Protein AF-A0A7C0XBV9-F1 (afdb_monomer)

Foldseek 3Di:
DDDDPPDPDDDAAAEQAEDDPDEAEQEEAAPEEQEQHAAEPAEGAHYENYEAELYEFEHHQAEDYEYDHHPPQGDANYEAELYEFEHHQQHHPNDGNPPRPHQAYESAAYDEGADDYEHYNYEFEHTQHESHAHAYALDEYALYEQELHLAERYEYQHFNYEYALYEFAQHNLPDQPAYQHAPYEYEPHPAAAGEYEYAQAEYEEAHPDYANEYAYPPDPHAYEYEYFLYEYHYAEHAHEAELSYPYQYELYEQEHPNYQFHYDHNNDTDGQVCQVVQVRHPNYGHDDQQFPADDHSDPPGGRDGDPPGPQAQRTDPVVHDQAASVRHGPAPPNHAGRHRHHD

Structure (mmCIF, N/CA/C/O backbone):
data_AF-A0A7C0XBV9-F1
#
_entry.id   AF-A0A7C0XBV9-F1
#
loop_
_atom_site.group_PDB
_atom_site.id
_atom_site.type_symbol
_atom_site.label_atom_id
_atom_site.label_alt_id
_atom_site.label_comp_id
_atom_site.label_asym_id
_atom_site.label_entity_id
_atom_site.label_seq_id
_atom_site.pdbx_PDB_ins_code
_atom_site.Cartn_x
_atom_site.Cartn_y
_atom_site.Cartn_z
_atom_site.occupancy
_atom_site.B_iso_or_equiv
_atom_site.auth_seq_id
_atom_site.auth_comp_id
_atom_site.auth_asym_id
_atom_site.auth_atom_id
_atom_site.pdbx_PDB_model_num
ATOM 1 N N . THR A 1 1 ? 20.301 -2.049 -27.461 1.00 46.44 1 THR A N 1
ATOM 2 C CA . THR A 1 1 ? 21.622 -1.848 -28.106 1.00 46.44 1 THR A CA 1
ATOM 3 C C . THR A 1 1 ? 22.412 -3.150 -28.029 1.00 46.44 1 THR A C 1
ATOM 5 O O . THR A 1 1 ? 22.424 -3.773 -26.979 1.00 46.44 1 THR A O 1
ATOM 8 N N . HIS A 1 2 ? 22.978 -3.651 -29.133 1.00 37.94 2 HIS A N 1
ATOM 9 C CA . HIS A 1 2 ? 23.781 -4.887 -29.121 1.00 37.94 2 HIS A CA 1
ATOM 10 C C . HIS A 1 2 ? 25.250 -4.578 -28.824 1.00 37.94 2 HIS A C 1
ATOM 12 O O . HIS A 1 2 ? 25.780 -3.579 -29.312 1.00 37.94 2 HIS A O 1
ATOM 18 N N . ALA A 1 3 ? 25.899 -5.442 -28.039 1.00 45.22 3 ALA A N 1
ATOM 19 C CA . ALA A 1 3 ? 27.351 -5.441 -27.908 1.00 45.22 3 ALA A CA 1
ATOM 20 C C . ALA A 1 3 ? 27.983 -5.606 -29.304 1.00 45.22 3 ALA A C 1
ATOM 22 O O . ALA A 1 3 ? 27.465 -6.393 -30.103 1.00 45.22 3 ALA A O 1
ATOM 23 N N . PRO A 1 4 ? 29.083 -4.904 -29.624 1.00 47.47 4 PRO A N 1
ATOM 24 C CA . PRO A 1 4 ? 29.851 -5.208 -30.824 1.00 47.47 4 PRO A CA 1
ATOM 25 C C . PRO A 1 4 ? 30.257 -6.688 -30.810 1.00 47.47 4 PRO A C 1
ATOM 27 O O . PRO A 1 4 ? 30.700 -7.194 -29.776 1.00 47.47 4 PRO A O 1
ATOM 30 N N . GLU A 1 5 ? 30.108 -7.385 -31.940 1.00 45.91 5 GLU A N 1
ATOM 31 C CA . GLU A 1 5 ? 30.517 -8.788 -32.056 1.00 45.91 5 GLU A CA 1
ATOM 32 C C . GLU A 1 5 ? 31.970 -8.963 -31.579 1.00 45.91 5 GLU A C 1
ATOM 34 O O . GLU A 1 5 ? 32.898 -8.356 -32.115 1.00 45.91 5 GLU A O 1
ATOM 39 N N . GLY A 1 6 ? 32.163 -9.796 -30.551 1.00 52.66 6 GLY A N 1
ATOM 40 C CA . GLY A 1 6 ? 33.483 -10.167 -30.041 1.00 52.66 6 GLY A CA 1
ATOM 41 C C . GLY A 1 6 ? 34.019 -9.370 -28.846 1.00 52.66 6 GLY A C 1
ATOM 42 O O . GLY A 1 6 ? 35.158 -9.625 -28.454 1.00 52.66 6 GLY A O 1
ATOM 43 N N . SER A 1 7 ? 33.256 -8.459 -28.223 1.00 48.22 7 SER A N 1
ATOM 44 C CA . SER A 1 7 ? 33.673 -7.867 -26.941 1.00 48.22 7 SER A CA 1
ATOM 45 C C . SER A 1 7 ? 33.114 -8.650 -25.739 1.00 48.22 7 SER A C 1
ATOM 47 O O . SER A 1 7 ? 31.912 -8.726 -25.517 1.00 48.22 7 SER A O 1
ATOM 49 N N . CYS A 1 8 ? 34.003 -9.212 -24.911 1.00 50.53 8 CYS A N 1
ATOM 50 C CA . CYS A 1 8 ? 33.675 -9.702 -23.560 1.00 50.53 8 CYS A CA 1
ATOM 51 C C . CYS A 1 8 ? 33.659 -8.559 -22.524 1.00 50.53 8 CYS A C 1
ATOM 53 O O . CYS A 1 8 ? 33.953 -8.774 -21.350 1.00 50.53 8 CYS A O 1
ATOM 55 N N . SER A 1 9 ? 33.399 -7.322 -22.952 1.00 53.50 9 SER A N 1
ATOM 56 C CA . SER A 1 9 ? 33.224 -6.188 -22.045 1.00 53.50 9 SER A CA 1
ATOM 57 C C . SER A 1 9 ? 31.790 -6.196 -21.527 1.00 53.50 9 SER A C 1
ATOM 59 O O . SER A 1 9 ? 30.868 -6.276 -22.338 1.00 53.50 9 SER A O 1
ATOM 61 N N . SER A 1 10 ? 31.599 -6.077 -20.214 1.00 58.78 10 SER A N 1
ATOM 62 C CA . SER A 1 10 ? 30.283 -5.860 -19.607 1.00 58.78 10 SER A CA 1
ATOM 63 C C . SER A 1 10 ? 29.588 -4.681 -20.296 1.00 58.78 10 SER A C 1
ATOM 65 O O . SER A 1 10 ? 30.029 -3.538 -20.168 1.00 58.78 10 SER A O 1
ATOM 67 N N . VAL A 1 11 ? 28.539 -4.953 -21.071 1.00 58.12 11 VAL A N 1
ATOM 68 C CA . VAL A 1 11 ? 27.635 -3.901 -21.540 1.00 58.12 11 VAL A CA 1
ATOM 69 C C . VAL A 1 11 ? 26.711 -3.594 -20.374 1.00 58.12 11 VAL A C 1
ATOM 71 O O . VAL A 1 11 ? 25.970 -4.467 -19.933 1.00 58.12 11 VAL A O 1
ATOM 74 N N . PHE A 1 12 ? 26.805 -2.376 -19.851 1.00 68.12 12 PHE A N 1
ATOM 75 C CA . PHE A 1 12 ? 25.897 -1.890 -18.821 1.00 68.12 12 PHE A CA 1
ATOM 76 C C . PHE A 1 12 ? 24.552 -1.597 -19.483 1.00 68.12 12 PHE A C 1
ATOM 78 O O . PHE A 1 12 ? 24.445 -0.694 -20.317 1.00 68.12 12 PHE A O 1
ATOM 85 N N . PHE A 1 13 ? 23.548 -2.410 -19.169 1.00 73.50 13 PHE A N 1
ATOM 86 C CA . PHE A 1 13 ? 22.169 -2.088 -19.497 1.00 73.50 13 PHE A CA 1
ATOM 87 C C . PHE A 1 13 ? 21.674 -1.101 -18.448 1.00 73.50 13 PHE A C 1
ATOM 89 O O . PHE A 1 13 ? 21.754 -1.371 -17.249 1.00 73.50 13 PHE A O 1
ATOM 96 N N . ARG A 1 14 ? 21.219 0.057 -18.923 1.00 88.19 14 ARG A N 1
ATOM 97 C CA . ARG A 1 14 ? 20.626 1.077 -18.066 1.00 88.19 14 ARG A CA 1
ATOM 98 C C . ARG A 1 14 ? 19.211 0.651 -17.706 1.00 88.19 14 ARG A C 1
ATOM 100 O O . ARG A 1 14 ? 19.000 0.159 -16.607 1.00 88.19 14 ARG A O 1
ATOM 107 N N . ASP A 1 15 ? 18.315 0.696 -18.685 1.00 94.12 15 ASP A N 1
ATOM 108 C CA . ASP A 1 15 ? 16.961 0.163 -18.577 1.00 94.12 15 ASP A CA 1
ATOM 109 C C . ASP A 1 15 ? 16.840 -1.247 -19.172 1.00 94.12 15 ASP A C 1
ATOM 111 O O . ASP A 1 15 ? 17.603 -1.644 -20.064 1.00 94.12 15 ASP A O 1
ATOM 115 N N . GLY A 1 16 ? 15.855 -2.007 -18.689 1.00 94.62 16 GLY A N 1
ATOM 116 C CA . GLY A 1 16 ? 15.514 -3.330 -19.213 1.00 94.62 16 GLY A CA 1
ATOM 117 C C . GLY A 1 16 ? 14.657 -3.231 -20.470 1.00 94.62 16 GLY A C 1
ATOM 118 O O . GLY A 1 16 ? 15.047 -3.696 -21.543 1.00 94.62 16 GLY A O 1
ATOM 119 N N . ILE A 1 17 ? 13.491 -2.601 -20.330 1.00 95.44 17 ILE A N 1
ATOM 120 C CA . ILE A 1 17 ? 12.589 -2.236 -21.426 1.00 95.44 17 ILE A CA 1
ATOM 121 C C . ILE A 1 17 ? 12.327 -0.733 -21.323 1.00 95.44 17 ILE A C 1
ATOM 123 O O . ILE A 1 17 ? 11.886 -0.265 -20.279 1.00 95.44 17 ILE A O 1
ATOM 127 N N . GLU A 1 18 ? 12.579 0.009 -22.400 1.00 95.31 18 GLU A N 1
ATOM 128 C CA . GLU A 1 18 ? 12.440 1.469 -22.439 1.00 95.31 18 GLU A CA 1
ATOM 129 C C . GLU A 1 18 ? 11.506 1.898 -23.579 1.00 95.31 18 GLU A C 1
ATOM 131 O O . GLU A 1 18 ? 11.661 1.453 -24.722 1.00 95.31 18 GLU A O 1
ATOM 136 N N . ALA A 1 19 ? 10.572 2.799 -23.273 1.00 94.94 19 ALA A N 1
ATOM 137 C CA . ALA A 1 19 ? 9.770 3.541 -24.237 1.00 94.94 19 ALA A CA 1
ATOM 138 C C . ALA A 1 19 ? 9.477 4.962 -23.721 1.00 94.94 19 ALA A C 1
ATOM 140 O O . ALA A 1 19 ? 8.409 5.261 -23.189 1.00 94.94 19 ALA A O 1
ATOM 141 N N . LEU A 1 20 ? 10.464 5.847 -23.879 1.00 94.56 20 LEU A N 1
ATOM 142 C CA . LEU A 1 20 ? 10.387 7.246 -23.436 1.00 94.56 20 LEU A CA 1
ATOM 143 C C . LEU A 1 20 ? 10.028 8.234 -24.551 1.00 94.56 20 LEU A C 1
ATOM 145 O O . LEU A 1 20 ? 9.547 9.330 -24.285 1.00 94.56 20 LEU A O 1
ATOM 149 N N . GLY A 1 21 ? 10.330 7.882 -25.803 1.00 89.69 21 GLY A N 1
ATOM 150 C CA . GLY A 1 21 ? 10.222 8.809 -26.932 1.00 89.69 21 GLY A CA 1
ATOM 151 C C . GLY A 1 21 ? 8.880 8.789 -27.662 1.00 89.69 21 GLY A C 1
ATOM 152 O O . GLY A 1 21 ? 8.589 9.735 -28.385 1.00 89.69 21 GLY A O 1
ATOM 153 N N . ASN A 1 22 ? 8.108 7.708 -27.533 1.00 91.38 22 ASN A N 1
ATOM 154 C CA . ASN A 1 22 ? 6.788 7.540 -28.143 1.00 91.38 22 ASN A CA 1
ATOM 155 C C . ASN A 1 22 ? 5.936 6.617 -27.254 1.00 91.38 22 ASN A C 1
ATOM 157 O O . ASN A 1 22 ? 6.523 5.766 -26.575 1.00 91.38 22 ASN A O 1
ATOM 161 N N . PRO A 1 23 ? 4.596 6.723 -27.306 1.00 93.31 23 PRO A N 1
ATOM 162 C CA . PRO A 1 23 ? 3.705 5.831 -26.575 1.00 93.31 23 PRO A CA 1
ATOM 163 C C . PRO A 1 23 ? 3.897 4.360 -26.935 1.00 93.31 23 PRO A C 1
ATOM 165 O O . PRO A 1 23 ? 4.187 4.013 -28.086 1.00 93.31 23 PRO A O 1
ATOM 168 N N . VAL A 1 24 ? 3.663 3.488 -25.956 1.00 94.62 24 VAL A N 1
ATOM 169 C CA . VAL A 1 24 ? 3.429 2.060 -26.199 1.00 94.62 24 VAL A CA 1
ATOM 170 C C . VAL A 1 24 ? 1.934 1.791 -26.265 1.00 94.62 24 VAL A C 1
ATOM 172 O O . VAL A 1 24 ? 1.184 2.228 -25.396 1.00 94.62 24 VAL A O 1
ATOM 175 N N . GLU A 1 25 ? 1.502 1.058 -27.289 1.00 96.62 25 GLU A N 1
ATOM 176 C CA . GLU A 1 25 ? 0.096 0.704 -27.485 1.00 96.62 25 GLU A CA 1
ATOM 177 C C . GLU A 1 25 ? -0.060 -0.800 -27.718 1.00 96.62 25 GLU A C 1
ATOM 179 O O . GLU A 1 25 ? 0.660 -1.368 -28.546 1.00 96.62 25 GLU A O 1
ATOM 184 N N . HIS A 1 26 ? -1.015 -1.435 -27.030 1.00 97.94 26 HIS A N 1
ATOM 185 C CA . HIS A 1 26 ? -1.383 -2.847 -27.224 1.00 97.94 26 HIS A CA 1
ATOM 186 C C . HIS A 1 26 ? -0.216 -3.821 -26.988 1.00 97.94 26 HIS A C 1
ATOM 188 O O . HIS A 1 26 ? 0.095 -4.681 -27.823 1.00 97.94 26 HIS A O 1
ATOM 194 N N . VAL A 1 27 ? 0.464 -3.667 -25.851 1.00 98.25 27 VAL A N 1
ATOM 195 C CA . VAL A 1 27 ? 1.666 -4.435 -25.504 1.00 98.25 27 VAL A CA 1
ATOM 196 C C . VAL A 1 27 ? 1.380 -5.381 -24.347 1.00 98.25 27 VAL A C 1
ATOM 198 O O . VAL A 1 27 ? 0.826 -4.990 -23.329 1.00 98.25 27 VAL A O 1
ATOM 201 N N . VAL A 1 28 ? 1.843 -6.626 -24.476 1.00 98.62 28 VAL A N 1
ATOM 202 C CA . VAL A 1 28 ? 1.814 -7.618 -23.396 1.00 98.62 28 VAL A CA 1
ATOM 203 C C . VAL A 1 28 ? 3.240 -8.046 -23.066 1.00 98.62 28 VAL A C 1
ATOM 205 O O . VAL A 1 28 ? 3.943 -8.619 -23.902 1.00 98.62 28 VAL A O 1
ATOM 208 N N . ILE A 1 29 ? 3.652 -7.805 -21.826 1.00 98.44 29 ILE A N 1
ATOM 209 C CA . ILE A 1 29 ? 4.893 -8.286 -21.226 1.00 98.44 29 ILE A CA 1
ATOM 210 C C . ILE A 1 29 ? 4.519 -9.411 -20.268 1.00 98.44 29 ILE A C 1
ATOM 212 O O . ILE A 1 29 ? 3.824 -9.200 -19.278 1.00 98.44 29 ILE A O 1
ATOM 216 N N . ARG A 1 30 ? 4.965 -10.636 -20.557 1.00 98.62 30 ARG A N 1
ATOM 217 C CA . ARG A 1 30 ? 4.567 -11.801 -19.768 1.00 98.62 30 ARG A CA 1
ATOM 218 C C . ARG A 1 30 ? 5.706 -12.770 -19.521 1.00 98.62 30 ARG A C 1
ATOM 220 O O . ARG A 1 30 ? 6.429 -13.111 -20.456 1.00 98.62 30 ARG A O 1
ATOM 227 N N . LYS A 1 31 ? 5.800 -13.286 -18.290 1.00 98.44 31 LYS A N 1
ATOM 228 C CA . LYS A 1 31 ? 6.792 -14.301 -17.885 1.00 98.44 31 LYS A CA 1
ATOM 229 C C . LYS A 1 31 ? 8.232 -13.863 -18.143 1.00 98.44 31 LYS A C 1
ATOM 231 O O . LYS A 1 31 ? 9.068 -14.668 -18.557 1.00 98.44 31 LYS A O 1
ATOM 236 N N . VAL A 1 32 ? 8.518 -12.585 -17.900 1.00 98.31 32 VAL A N 1
ATOM 237 C CA . VAL A 1 32 ? 9.879 -12.048 -17.983 1.00 98.31 32 VAL A CA 1
ATOM 238 C C . VAL A 1 32 ? 10.486 -11.917 -16.594 1.00 98.31 32 VAL A C 1
ATOM 240 O O . VAL A 1 32 ? 9.788 -11.659 -15.616 1.00 98.31 32 VAL A O 1
ATOM 243 N N . LYS A 1 33 ? 11.808 -12.072 -16.517 1.00 98.31 33 LYS A N 1
ATOM 244 C CA . LYS A 1 33 ? 12.594 -11.713 -15.339 1.00 98.31 33 LYS A CA 1
ATOM 245 C C . LYS A 1 33 ? 13.640 -10.692 -15.750 1.00 98.31 33 LYS A C 1
ATOM 247 O O . LYS A 1 33 ? 14.574 -11.028 -16.475 1.00 98.31 33 LYS A O 1
ATOM 252 N N . ILE A 1 34 ? 13.475 -9.467 -15.277 1.00 96.94 34 ILE A N 1
ATOM 253 C CA . ILE A 1 34 ? 14.382 -8.351 -15.509 1.00 96.94 34 ILE A CA 1
ATOM 254 C C . ILE A 1 34 ? 15.056 -8.030 -14.182 1.00 96.94 34 ILE A C 1
ATOM 256 O O . ILE A 1 34 ? 14.389 -7.837 -13.165 1.00 96.94 34 ILE A O 1
ATOM 260 N N . HIS A 1 35 ? 16.387 -8.069 -14.162 1.00 95.19 35 HIS A N 1
ATOM 261 C CA . HIS A 1 35 ? 17.122 -7.898 -12.921 1.00 95.19 35 HIS A CA 1
ATOM 262 C C . HIS A 1 35 ? 18.539 -7.383 -13.118 1.00 95.19 35 HIS A C 1
ATOM 264 O O . HIS A 1 35 ? 19.136 -7.644 -14.159 1.00 95.19 35 HIS A O 1
ATOM 270 N N . HIS A 1 36 ? 19.088 -6.759 -12.069 1.00 92.69 36 HIS A N 1
ATOM 271 C CA . HIS A 1 36 ? 20.482 -6.300 -12.014 1.00 92.69 36 HIS A CA 1
ATOM 272 C C . HIS A 1 36 ? 20.797 -5.340 -13.167 1.00 92.69 36 HIS A C 1
ATOM 274 O O . HIS A 1 36 ? 21.598 -5.635 -14.055 1.00 92.69 36 HIS A O 1
ATOM 280 N N . LEU A 1 37 ? 20.107 -4.200 -13.143 1.00 91.12 37 LEU A N 1
ATOM 281 C CA . LEU A 1 37 ? 20.199 -3.114 -14.118 1.00 91.12 37 LEU A CA 1
ATOM 282 C C . LEU A 1 37 ? 20.488 -1.797 -13.411 1.00 91.12 37 LEU A C 1
ATOM 284 O O . LEU A 1 37 ? 20.084 -1.631 -12.262 1.00 91.12 37 LEU A O 1
ATOM 288 N N . ASP A 1 38 ? 21.142 -0.860 -14.091 1.00 91.94 38 ASP A N 1
ATOM 289 C CA . ASP A 1 38 ? 21.530 0.406 -13.461 1.00 91.94 38 ASP A CA 1
ATOM 290 C C . ASP A 1 38 ? 20.338 1.357 -13.243 1.00 91.94 38 ASP A C 1
ATOM 292 O O . ASP A 1 38 ? 20.397 2.170 -12.331 1.00 91.94 38 ASP A O 1
ATOM 296 N N . GLU A 1 39 ? 19.260 1.258 -14.029 1.00 93.69 39 GLU A N 1
ATOM 297 C CA . GLU A 1 39 ? 18.088 2.149 -13.971 1.00 93.69 39 GLU A CA 1
ATOM 298 C C . GLU A 1 39 ? 16.789 1.365 -13.732 1.00 93.69 39 GLU A C 1
ATOM 300 O O . GLU A 1 39 ? 16.684 0.678 -12.711 1.00 93.69 39 GLU A O 1
ATOM 305 N N . PHE A 1 40 ? 15.785 1.481 -14.603 1.00 96.75 40 PHE A N 1
ATOM 306 C CA . PHE A 1 40 ? 14.500 0.813 -14.441 1.00 96.75 40 PHE A CA 1
ATOM 307 C C . PHE A 1 40 ? 14.496 -0.594 -15.031 1.00 96.75 40 PHE A C 1
ATOM 309 O O . PHE A 1 40 ? 15.116 -0.900 -16.054 1.00 96.75 40 PHE A O 1
ATOM 316 N N . GLY A 1 41 ? 13.688 -1.465 -14.435 1.00 97.62 41 GLY A N 1
ATOM 317 C CA . GLY A 1 41 ? 13.292 -2.701 -15.095 1.00 97.62 41 GLY A CA 1
ATOM 318 C C . GLY A 1 41 ? 12.390 -2.443 -16.312 1.00 97.62 41 GLY A C 1
ATOM 319 O O . GLY A 1 41 ? 12.641 -2.982 -17.394 1.00 97.62 41 GLY A O 1
ATOM 320 N N . LEU A 1 42 ? 11.389 -1.574 -16.152 1.00 98.06 42 LEU A N 1
ATOM 321 C CA . LEU A 1 42 ? 10.538 -1.042 -17.221 1.00 98.06 42 LEU A CA 1
ATOM 322 C C . LEU A 1 42 ? 10.423 0.482 -17.088 1.00 98.06 42 LEU A C 1
ATOM 324 O O . LEU A 1 42 ? 9.965 0.955 -16.051 1.00 98.06 42 LEU A O 1
ATOM 328 N N . ASN A 1 43 ? 10.798 1.213 -18.139 1.00 97.56 43 ASN A N 1
ATOM 329 C CA . ASN A 1 43 ? 10.801 2.675 -18.200 1.00 97.56 43 ASN A CA 1
ATOM 330 C C . ASN A 1 43 ? 9.895 3.177 -19.333 1.00 97.56 43 ASN A C 1
ATOM 332 O O . ASN A 1 43 ? 10.288 3.168 -20.502 1.00 97.56 43 ASN A O 1
ATOM 336 N N . VAL A 1 44 ? 8.663 3.570 -19.020 1.00 97.75 44 VAL A N 1
ATOM 337 C CA . VAL A 1 44 ? 7.635 3.933 -20.003 1.00 97.75 44 VAL A CA 1
ATOM 338 C C . VAL A 1 44 ? 6.923 5.205 -19.568 1.00 97.75 44 VAL A C 1
ATOM 340 O O . VAL A 1 44 ? 6.336 5.246 -18.491 1.00 97.75 44 VAL A O 1
ATOM 343 N N . ALA A 1 45 ? 6.938 6.229 -20.422 1.00 97.56 45 ALA A N 1
ATOM 344 C CA . ALA A 1 45 ? 6.267 7.500 -20.136 1.00 97.56 45 ALA A CA 1
ATOM 345 C C . ALA A 1 45 ? 4.762 7.445 -20.459 1.00 97.56 45 ALA A C 1
ATOM 347 O O . ALA A 1 45 ? 3.914 7.756 -19.626 1.00 97.56 45 ALA A O 1
ATOM 348 N N . ASP A 1 46 ? 4.427 6.993 -21.669 1.00 98.25 46 ASP A N 1
ATOM 349 C CA . ASP A 1 46 ? 3.057 6.907 -22.174 1.00 98.25 46 ASP A CA 1
ATOM 350 C C . ASP A 1 46 ? 2.730 5.464 -22.558 1.00 98.25 46 ASP A C 1
ATOM 352 O O . ASP A 1 46 ? 3.428 4.851 -23.369 1.00 98.25 46 ASP A O 1
ATOM 356 N N . ALA A 1 47 ? 1.655 4.926 -21.983 1.00 98.12 47 ALA A N 1
ATOM 357 C CA . ALA A 1 47 ? 1.198 3.566 -22.231 1.00 98.12 47 ALA A CA 1
ATOM 358 C C . ALA A 1 47 ? -0.317 3.542 -22.403 1.00 98.12 47 ALA A C 1
ATOM 360 O O . ALA A 1 47 ? -1.052 4.040 -21.552 1.00 98.12 47 ALA A O 1
ATOM 361 N N . PHE A 1 48 ? -0.791 2.913 -23.471 1.00 98.38 48 PHE A N 1
ATOM 362 C CA . PHE A 1 48 ? -2.201 2.621 -23.670 1.00 98.38 48 PHE A CA 1
ATOM 363 C C . PHE A 1 48 ? -2.389 1.128 -23.931 1.00 98.38 48 PHE A C 1
ATOM 365 O O . PHE A 1 48 ? -1.816 0.599 -24.877 1.00 98.38 48 PHE A O 1
ATOM 372 N N . ASP A 1 49 ? -3.205 0.446 -23.127 1.00 98.44 49 ASP A N 1
ATOM 373 C CA . ASP A 1 49 ? -3.410 -1.005 -23.270 1.00 98.44 49 ASP A CA 1
ATOM 374 C C . ASP A 1 49 ? -2.094 -1.793 -23.102 1.00 98.44 49 ASP A C 1
ATOM 376 O O . ASP A 1 49 ? -1.594 -2.442 -24.026 1.00 98.44 49 ASP A O 1
ATOM 380 N N . LEU A 1 50 ? -1.494 -1.659 -21.914 1.00 98.69 50 LEU A N 1
ATOM 381 C CA . LEU A 1 50 ? -0.272 -2.358 -21.510 1.00 98.69 50 LEU A CA 1
ATOM 382 C C . LEU A 1 50 ? -0.602 -3.399 -20.438 1.00 98.69 50 LEU A C 1
ATOM 384 O O . LEU A 1 50 ? -1.124 -3.063 -19.380 1.00 98.69 50 LEU A O 1
ATOM 388 N N . GLU A 1 51 ? -0.230 -4.651 -20.677 1.00 98.81 51 GLU A N 1
ATOM 389 C CA . GLU A 1 51 ? -0.331 -5.725 -19.690 1.00 98.81 51 GLU A CA 1
ATOM 390 C C . GLU A 1 51 ? 1.062 -6.196 -19.265 1.00 98.81 51 GLU A C 1
ATOM 392 O O . GLU A 1 51 ? 1.909 -6.515 -20.102 1.00 98.81 51 GLU A O 1
ATOM 397 N N . ILE A 1 52 ? 1.292 -6.293 -17.959 1.00 98.81 52 ILE A N 1
ATOM 398 C CA . ILE A 1 52 ? 2.506 -6.828 -17.343 1.00 98.81 52 ILE A CA 1
ATOM 399 C C . ILE A 1 52 ? 2.071 -7.956 -16.413 1.00 98.81 52 ILE A C 1
ATOM 401 O O . ILE A 1 52 ? 1.485 -7.707 -15.365 1.00 98.81 52 ILE A O 1
ATOM 405 N N . VAL A 1 53 ? 2.306 -9.205 -16.816 1.00 98.88 53 VAL A N 1
ATOM 406 C CA . VAL A 1 53 ? 1.700 -10.373 -16.155 1.00 98.88 53 VAL A CA 1
ATOM 407 C C . VAL A 1 53 ? 2.740 -11.444 -15.840 1.00 98.88 53 VAL A C 1
ATOM 409 O O . VAL A 1 53 ? 3.635 -11.707 -16.649 1.00 98.88 53 VAL A O 1
ATOM 412 N N . ASP A 1 54 ? 2.622 -12.119 -14.696 1.00 98.88 54 ASP A N 1
ATOM 413 C CA . ASP A 1 54 ? 3.477 -13.255 -14.308 1.00 98.88 54 ASP A CA 1
ATOM 414 C C . ASP A 1 54 ? 4.988 -12.921 -14.358 1.00 98.88 54 ASP A C 1
ATOM 416 O O . ASP A 1 54 ? 5.788 -13.738 -14.827 1.00 98.88 54 ASP A O 1
ATOM 420 N N . SER A 1 55 ? 5.391 -11.697 -14.003 1.00 98.88 55 SER A N 1
ATOM 421 C CA . SER A 1 55 ? 6.741 -11.179 -14.288 1.00 98.88 55 SER A CA 1
ATOM 422 C C . SER A 1 55 ? 7.495 -10.718 -13.040 1.00 98.88 55 SER A C 1
ATOM 424 O O . SER A 1 55 ? 6.928 -10.489 -11.979 1.00 98.88 55 SER A O 1
ATOM 426 N N . THR A 1 56 ? 8.817 -10.620 -13.148 1.00 98.88 56 THR A N 1
ATOM 427 C CA . THR A 1 56 ? 9.722 -10.284 -12.041 1.00 98.88 56 THR A CA 1
ATOM 428 C C . THR A 1 56 ? 10.616 -9.120 -12.444 1.00 98.88 56 THR A C 1
ATOM 430 O O . THR A 1 56 ? 11.351 -9.227 -13.426 1.00 98.88 56 THR A O 1
ATOM 433 N N . PHE A 1 57 ? 10.617 -8.058 -11.643 1.00 98.56 57 PHE A N 1
ATOM 434 C CA . PHE A 1 57 ? 11.498 -6.899 -11.769 1.00 98.56 57 PHE A CA 1
ATOM 435 C C . PHE A 1 57 ? 12.243 -6.727 -10.448 1.00 98.56 57 PHE A C 1
ATOM 437 O O . PHE A 1 57 ? 11.620 -6.533 -9.407 1.00 98.56 57 PHE A O 1
ATOM 444 N N . THR A 1 58 ? 13.567 -6.896 -10.437 1.00 97.69 58 THR A N 1
ATOM 445 C CA . THR A 1 58 ? 14.288 -6.907 -9.158 1.00 97.69 58 THR A CA 1
ATOM 446 C C . THR A 1 58 ? 15.738 -6.481 -9.228 1.00 97.69 58 THR A C 1
ATOM 448 O O . THR A 1 58 ? 16.425 -6.789 -10.195 1.00 97.69 58 THR A O 1
ATOM 451 N N . HIS A 1 59 ? 16.250 -5.857 -8.165 1.00 95.12 59 HIS A N 1
ATOM 452 C CA . HIS A 1 59 ? 17.628 -5.356 -8.138 1.00 95.12 59 HIS A CA 1
ATOM 453 C C . HIS A 1 59 ? 17.881 -4.399 -9.318 1.00 95.12 59 HIS A C 1
ATOM 455 O O . HIS A 1 59 ? 18.849 -4.544 -10.062 1.00 95.12 59 HIS A O 1
ATOM 461 N N . CYS A 1 60 ? 16.950 -3.477 -9.545 1.00 95.00 60 CYS A N 1
ATOM 462 C CA . CYS A 1 60 ? 17.073 -2.397 -10.520 1.00 95.00 60 CYS A CA 1
ATOM 463 C C . CYS A 1 60 ? 17.538 -1.138 -9.784 1.00 95.00 60 CYS A C 1
ATOM 465 O O . CYS A 1 60 ? 17.078 -0.881 -8.673 1.00 95.00 60 CYS A O 1
ATOM 467 N N . GLY A 1 61 ? 18.475 -0.382 -10.346 1.00 94.62 61 GLY A N 1
ATOM 468 C CA . GLY A 1 61 ? 19.104 0.733 -9.644 1.00 94.62 61 GLY A CA 1
ATOM 469 C C . GLY A 1 61 ? 18.162 1.905 -9.384 1.00 94.62 61 GLY A C 1
ATOM 470 O O . GLY A 1 61 ? 18.226 2.466 -8.292 1.00 94.62 61 GLY A O 1
ATOM 471 N N . PHE A 1 62 ? 17.261 2.232 -10.316 1.00 94.38 62 PHE A N 1
ATOM 472 C CA . PHE A 1 62 ? 16.326 3.356 -10.167 1.00 94.38 62 PHE A CA 1
ATOM 473 C C . PHE A 1 62 ? 14.891 2.925 -9.833 1.00 94.38 62 PHE A C 1
ATOM 475 O O . PHE A 1 62 ? 14.231 3.588 -9.044 1.00 94.38 62 PHE A O 1
ATOM 482 N N . GLY A 1 63 ? 14.397 1.803 -10.353 1.00 95.44 63 GLY A N 1
ATOM 483 C CA . GLY A 1 63 ? 13.049 1.345 -10.004 1.00 95.44 63 GLY A CA 1
ATOM 484 C C . GLY A 1 63 ? 12.655 0.037 -10.670 1.00 95.44 63 GLY A C 1
ATOM 485 O O . GLY A 1 63 ? 13.279 -0.396 -11.640 1.00 95.44 63 GLY A O 1
ATOM 486 N N . GLY A 1 64 ? 11.613 -0.612 -10.155 1.00 97.75 64 GLY A N 1
ATOM 487 C CA . GLY A 1 64 ? 11.116 -1.864 -10.723 1.00 97.75 64 GLY A CA 1
ATOM 488 C C . GLY A 1 64 ? 10.437 -1.597 -12.060 1.00 97.75 64 GLY A C 1
ATOM 489 O O . GLY A 1 64 ? 10.964 -1.948 -13.119 1.00 97.75 64 GLY A O 1
ATOM 490 N N . ILE A 1 65 ? 9.289 -0.925 -12.003 1.00 98.38 65 ILE A N 1
ATOM 491 C CA . ILE A 1 65 ? 8.567 -0.435 -13.178 1.00 98.38 65 ILE A CA 1
ATOM 492 C C . ILE A 1 65 ? 8.087 1.001 -12.958 1.00 98.38 65 ILE A C 1
ATOM 494 O O . ILE A 1 65 ? 7.784 1.394 -11.831 1.00 98.38 65 ILE A O 1
ATOM 498 N N . GLY A 1 66 ? 7.990 1.767 -14.036 1.00 97.19 66 GLY A N 1
ATOM 499 C CA . GLY A 1 66 ? 7.520 3.140 -13.979 1.00 97.19 66 GLY A CA 1
ATOM 500 C C . GLY A 1 66 ? 7.917 3.930 -15.210 1.00 97.19 66 GLY A C 1
ATOM 501 O O . GLY A 1 66 ? 8.106 3.368 -16.289 1.00 97.19 66 GLY A O 1
ATOM 502 N N . GLY A 1 67 ? 8.068 5.234 -15.027 1.00 94.44 67 GLY A N 1
ATOM 503 C CA . GLY A 1 67 ? 8.609 6.144 -16.026 1.00 94.44 67 GLY A CA 1
ATOM 504 C C . GLY A 1 67 ? 8.300 7.599 -15.684 1.00 94.44 67 GLY A C 1
ATOM 505 O O . GLY A 1 67 ? 7.583 7.864 -14.720 1.00 94.44 67 GLY A O 1
ATOM 506 N N . PRO A 1 68 ? 8.853 8.556 -16.444 1.00 95.69 68 PRO A N 1
ATOM 507 C CA . PRO A 1 68 ? 8.547 9.969 -16.259 1.00 95.69 68 PRO A CA 1
ATOM 508 C C . PRO A 1 68 ? 7.091 10.281 -16.638 1.00 95.69 68 PRO A C 1
ATOM 510 O O . PRO A 1 68 ? 6.415 9.474 -17.273 1.00 95.69 68 PRO A O 1
ATOM 513 N N . GLU A 1 69 ? 6.627 11.487 -16.297 1.00 96.06 69 GLU A N 1
ATOM 514 C CA . GLU A 1 69 ? 5.314 11.979 -16.725 1.00 96.06 69 GLU A CA 1
ATOM 515 C C . GLU A 1 69 ? 5.189 11.935 -18.258 1.00 96.06 69 GLU A C 1
ATOM 517 O O . GLU A 1 69 ? 6.069 12.404 -18.991 1.00 96.06 69 GLU A O 1
ATOM 522 N N . GLY A 1 70 ? 4.096 11.335 -18.728 1.00 95.50 70 GLY A N 1
ATOM 523 C CA . GLY A 1 70 ? 3.781 11.208 -20.145 1.00 95.50 70 GLY A CA 1
ATOM 524 C C . GLY A 1 70 ? 3.239 12.500 -20.758 1.00 95.50 70 GLY A C 1
ATOM 525 O O . GLY A 1 70 ? 2.756 13.394 -20.065 1.00 95.50 70 GLY A O 1
ATOM 526 N N . ASN A 1 71 ? 3.283 12.599 -22.086 1.00 96.06 71 ASN A N 1
ATOM 527 C CA . ASN A 1 71 ? 2.720 13.726 -22.841 1.00 96.06 71 ASN A CA 1
ATOM 528 C C . ASN A 1 71 ? 1.407 13.369 -23.564 1.00 96.06 71 ASN A C 1
ATOM 530 O O . ASN A 1 71 ? 0.782 14.238 -24.173 1.00 96.06 71 ASN A O 1
ATOM 534 N N . GLU A 1 72 ? 0.977 12.108 -23.493 1.00 96.25 72 GLU A N 1
ATOM 535 C CA . GLU A 1 72 ? -0.191 11.542 -24.181 1.00 96.25 72 GLU A CA 1
ATOM 536 C C . GLU A 1 72 ? -1.148 10.845 -23.195 1.00 96.25 72 GLU A C 1
ATOM 538 O O . GLU A 1 72 ? -1.751 9.799 -23.473 1.00 96.25 72 GLU A O 1
ATOM 543 N N . GLY A 1 73 ? -1.304 11.467 -22.022 1.00 95.62 73 GLY A N 1
ATOM 544 C CA . GLY A 1 73 ? -2.166 11.000 -20.935 1.00 95.62 73 GLY A CA 1
ATOM 545 C C . GLY A 1 73 ? -1.507 9.968 -20.016 1.00 95.62 73 GLY A C 1
ATOM 546 O O . GLY A 1 73 ? -2.177 9.455 -19.119 1.00 95.62 73 GLY A O 1
ATOM 547 N N . GLY A 1 74 ? -0.221 9.658 -20.219 1.00 98.19 74 GLY A N 1
ATOM 548 C CA . GLY A 1 74 ? 0.539 8.723 -19.400 1.00 98.19 74 GLY A CA 1
ATOM 549 C C . GLY A 1 74 ? 0.001 7.296 -19.504 1.00 98.19 74 GLY A C 1
ATOM 550 O O . GLY A 1 74 ? -0.337 6.822 -20.589 1.00 98.19 74 GLY A O 1
ATOM 551 N N . TRP A 1 75 ? -0.070 6.597 -18.374 1.00 98.56 75 TRP A N 1
ATOM 552 C CA . TRP A 1 75 ? -0.530 5.213 -18.291 1.00 98.56 75 TRP A CA 1
ATOM 553 C C . TRP A 1 75 ? -2.063 5.130 -18.276 1.00 98.56 75 TRP A C 1
ATOM 555 O O . TRP A 1 75 ? -2.732 5.641 -17.377 1.00 98.56 75 TRP A O 1
ATOM 565 N N . ARG A 1 76 ? -2.631 4.473 -19.291 1.00 98.44 76 ARG A N 1
ATOM 566 C CA . ARG A 1 76 ? -4.072 4.339 -19.533 1.00 98.44 76 ARG A CA 1
ATOM 567 C C . ARG A 1 76 ? -4.418 2.900 -19.897 1.00 98.44 76 ARG A C 1
ATOM 569 O O . ARG A 1 76 ? -3.856 2.356 -20.841 1.00 98.44 76 ARG A O 1
ATOM 576 N N . ASN A 1 77 ? -5.397 2.308 -19.212 1.00 98.69 77 ASN A N 1
ATOM 577 C CA . ASN A 1 77 ? -5.767 0.902 -19.413 1.00 98.69 77 ASN A CA 1
ATOM 578 C C . ASN A 1 77 ? -4.546 -0.018 -19.234 1.00 98.69 77 ASN A C 1
ATOM 580 O O . ASN A 1 77 ? -4.143 -0.720 -20.158 1.00 98.69 77 ASN A O 1
ATOM 584 N N . VAL A 1 78 ? -3.911 0.069 -18.064 1.00 98.88 78 VAL A N 1
ATOM 585 C CA . VAL A 1 78 ? -2.735 -0.741 -17.732 1.00 98.88 78 VAL A CA 1
ATOM 586 C C . VAL A 1 78 ? -3.095 -1.789 -16.690 1.00 98.88 78 VAL A C 1
ATOM 588 O O . VAL A 1 78 ? -3.752 -1.465 -15.704 1.00 98.88 78 VAL A O 1
ATOM 591 N N . LEU A 1 79 ? -2.629 -3.019 -16.895 1.00 98.88 79 LEU A N 1
ATOM 592 C CA . LEU A 1 79 ? -2.720 -4.119 -15.940 1.00 98.88 79 LEU A CA 1
ATOM 593 C C . LEU A 1 79 ? -1.318 -4.555 -15.516 1.00 98.88 79 LEU A C 1
ATOM 595 O O . LEU A 1 79 ? -0.489 -4.894 -16.358 1.00 98.88 79 LEU A O 1
ATOM 599 N N . ILE A 1 80 ? -1.076 -4.611 -14.213 1.00 98.94 80 ILE A N 1
ATOM 600 C CA . ILE A 1 80 ? 0.108 -5.198 -13.591 1.00 98.94 80 ILE A CA 1
ATOM 601 C C . ILE A 1 80 ? -0.386 -6.323 -12.687 1.00 98.94 80 ILE A C 1
ATOM 603 O O . ILE A 1 80 ? -0.952 -6.044 -11.638 1.00 98.94 80 ILE A O 1
ATOM 607 N N . SER A 1 81 ? -0.207 -7.580 -13.086 1.00 98.88 81 SER A N 1
ATOM 608 C CA . SER A 1 81 ? -0.819 -8.713 -12.386 1.00 98.88 81 SER A CA 1
ATOM 609 C C . SER A 1 81 ? 0.161 -9.845 -12.100 1.00 98.88 81 SER A C 1
ATOM 611 O O . SER A 1 81 ? 0.987 -10.191 -12.951 1.00 98.88 81 SER A O 1
ATOM 613 N N . ASN A 1 82 ? 0.061 -10.449 -10.915 1.00 98.88 82 ASN A N 1
ATOM 614 C CA . ASN A 1 82 ? 0.873 -11.594 -10.500 1.00 98.88 82 ASN A CA 1
ATOM 615 C C . ASN A 1 82 ? 2.379 -11.337 -10.694 1.00 98.88 82 ASN A C 1
ATOM 617 O O . ASN A 1 82 ? 3.108 -12.137 -11.294 1.00 98.88 82 ASN A O 1
ATOM 621 N N . CYS A 1 83 ? 2.831 -10.150 -10.283 1.00 98.94 83 CYS A N 1
ATOM 622 C CA . CYS A 1 83 ? 4.206 -9.705 -10.464 1.00 98.94 83 CYS A CA 1
ATOM 623 C C . CYS A 1 83 ? 4.973 -9.631 -9.142 1.00 98.94 83 CYS A C 1
ATOM 625 O O . CYS A 1 83 ? 4.420 -9.403 -8.069 1.00 98.94 83 CYS A O 1
ATOM 627 N N . TYR A 1 84 ? 6.288 -9.786 -9.250 1.00 98.88 84 TYR A N 1
ATOM 628 C CA . TYR A 1 84 ? 7.227 -9.500 -8.175 1.00 98.88 84 TYR A CA 1
ATOM 629 C C . TYR A 1 84 ? 8.020 -8.235 -8.504 1.00 98.88 84 TYR A C 1
ATOM 631 O O . TYR A 1 84 ? 8.712 -8.203 -9.529 1.00 98.88 84 TYR A O 1
ATOM 639 N N . MET A 1 85 ? 7.965 -7.234 -7.624 1.00 98.56 85 MET A N 1
ATOM 640 C CA . MET A 1 85 ? 8.797 -6.029 -7.682 1.00 98.56 85 MET A CA 1
ATOM 641 C C . MET A 1 85 ? 9.572 -5.873 -6.381 1.00 98.56 85 MET A C 1
ATOM 643 O O . MET A 1 85 ? 8.989 -5.575 -5.342 1.00 98.56 85 MET A O 1
ATOM 647 N N . GLY A 1 86 ? 10.892 -6.022 -6.410 1.00 98.06 86 GLY A N 1
ATOM 648 C CA . GLY A 1 86 ? 11.629 -5.835 -5.167 1.00 98.06 86 GLY A CA 1
ATOM 649 C C . GLY A 1 86 ? 13.108 -5.579 -5.292 1.00 98.06 86 GLY A C 1
ATOM 650 O O . GLY A 1 86 ? 13.736 -5.895 -6.304 1.00 98.06 86 GLY A O 1
ATOM 651 N N . TYR A 1 87 ? 13.687 -5.053 -4.221 1.00 97.12 87 TYR A N 1
ATOM 652 C CA . TYR A 1 87 ? 15.089 -4.646 -4.172 1.00 97.12 87 TYR A CA 1
ATOM 653 C C . TYR A 1 87 ? 15.456 -3.555 -5.191 1.00 97.12 87 TYR A C 1
ATOM 655 O O . TYR A 1 87 ? 16.607 -3.481 -5.632 1.00 97.12 87 TYR A O 1
ATOM 663 N N . SER A 1 88 ? 14.522 -2.676 -5.561 1.00 97.38 88 SER A N 1
ATOM 664 C CA . SER A 1 88 ? 14.878 -1.433 -6.248 1.00 97.38 88 SER A CA 1
ATOM 665 C C . SER A 1 88 ? 15.846 -0.623 -5.386 1.00 97.38 88 SER A C 1
ATOM 667 O O . SER A 1 88 ? 15.642 -0.449 -4.184 1.00 97.38 88 SER A O 1
ATOM 669 N N . GLY A 1 89 ? 16.931 -0.153 -5.992 1.00 95.56 89 GLY A N 1
ATOM 670 C CA . GLY A 1 89 ? 17.986 0.609 -5.335 1.00 95.56 89 GLY A CA 1
ATOM 671 C C . GLY A 1 89 ? 19.178 -0.205 -4.828 1.00 95.56 89 GLY A C 1
ATOM 672 O O . GLY A 1 89 ? 20.198 0.378 -4.466 1.00 95.56 89 GLY A O 1
ATOM 673 N N . TRP A 1 90 ? 19.114 -1.538 -4.845 1.00 93.31 90 TRP A N 1
ATOM 674 C CA . TRP A 1 90 ? 20.149 -2.389 -4.235 1.00 93.31 90 TRP A CA 1
ATOM 675 C C . TRP A 1 90 ? 21.274 -2.826 -5.181 1.00 93.31 90 TRP A C 1
ATOM 677 O O . TRP A 1 90 ? 22.196 -3.531 -4.767 1.00 93.31 90 TRP A O 1
ATOM 687 N N . TYR A 1 91 ? 21.219 -2.407 -6.443 1.00 91.75 91 TYR A N 1
ATOM 688 C CA . TYR A 1 91 ? 22.209 -2.734 -7.463 1.00 91.75 91 TYR A CA 1
ATOM 689 C C . TYR A 1 91 ? 22.561 -1.496 -8.286 1.00 91.75 91 TYR A C 1
ATOM 691 O O . TYR A 1 91 ? 21.671 -0.760 -8.702 1.00 91.75 91 TYR A O 1
ATOM 699 N N . TYR A 1 92 ? 23.852 -1.291 -8.545 1.00 90.12 92 TYR A N 1
ATOM 700 C CA . TYR A 1 92 ? 24.347 -0.272 -9.472 1.00 90.12 92 TYR A CA 1
ATOM 701 C C . TYR A 1 92 ? 25.759 -0.636 -9.959 1.00 90.12 92 TYR A C 1
ATOM 703 O O . TYR A 1 92 ? 26.606 -1.050 -9.165 1.00 90.12 92 TYR A O 1
ATOM 711 N N . GLN A 1 93 ? 26.031 -0.504 -11.261 1.00 85.25 93 GLN A N 1
ATOM 712 C CA . GLN A 1 93 ? 27.335 -0.724 -11.906 1.00 85.25 93 GLN A CA 1
ATOM 713 C C . GLN A 1 93 ? 27.998 -2.077 -11.587 1.00 85.25 93 GLN A C 1
ATOM 715 O O . GLN A 1 93 ? 29.201 -2.148 -11.326 1.00 85.25 93 GLN A O 1
ATOM 720 N N . ASN A 1 94 ? 27.242 -3.180 -11.647 1.00 73.06 94 ASN A N 1
ATOM 721 C CA . ASN A 1 94 ? 27.706 -4.527 -11.259 1.00 73.06 94 ASN A CA 1
ATOM 722 C C . ASN A 1 94 ? 28.150 -4.657 -9.789 1.00 73.06 94 ASN A C 1
ATOM 724 O O . ASN A 1 94 ? 28.875 -5.595 -9.449 1.00 73.06 94 ASN A O 1
ATOM 728 N N . GLY A 1 95 ? 27.728 -3.733 -8.928 1.00 69.56 95 GLY A N 1
ATOM 729 C CA . GLY A 1 95 ? 28.069 -3.685 -7.513 1.00 69.56 95 GLY A CA 1
ATOM 730 C C . GLY A 1 95 ? 26.851 -3.667 -6.591 1.00 69.56 95 GLY A C 1
ATOM 731 O O . GLY A 1 95 ? 25.706 -3.818 -7.017 1.00 69.56 95 GLY A O 1
ATOM 732 N N . ASN A 1 96 ? 27.141 -3.507 -5.303 1.00 67.56 96 ASN A N 1
ATOM 733 C CA . ASN A 1 96 ? 26.170 -3.331 -4.228 1.00 67.56 96 ASN A CA 1
ATOM 734 C C . ASN A 1 96 ? 25.675 -1.873 -4.133 1.00 67.56 96 ASN A C 1
ATOM 736 O O . ASN A 1 96 ? 26.177 -0.974 -4.805 1.00 67.56 96 ASN A O 1
ATOM 740 N N . GLU A 1 97 ? 24.699 -1.656 -3.251 1.00 74.56 97 GLU A N 1
ATOM 741 C CA . GLU A 1 97 ? 24.014 -0.381 -2.990 1.00 74.56 97 GLU A CA 1
ATOM 742 C C . GLU A 1 97 ? 24.916 0.837 -2.702 1.00 74.56 97 GLU A C 1
ATOM 744 O O . GLU A 1 97 ? 24.472 1.966 -2.890 1.00 74.56 97 GLU A O 1
ATOM 749 N N . GLU A 1 98 ? 26.168 0.645 -2.262 1.00 71.75 98 GLU A N 1
ATOM 750 C CA . GLU A 1 98 ? 27.004 1.694 -1.646 1.00 71.75 98 GLU A CA 1
ATOM 751 C C . GLU A 1 98 ? 27.281 2.912 -2.547 1.00 71.75 98 GLU A C 1
ATOM 753 O O . GLU A 1 98 ? 27.681 3.961 -2.045 1.00 71.75 98 GLU A O 1
ATOM 758 N N . ASN A 1 99 ? 27.061 2.798 -3.861 1.00 77.81 99 ASN A N 1
ATOM 759 C CA . ASN A 1 99 ? 27.296 3.872 -4.832 1.00 77.81 99 ASN A CA 1
ATOM 760 C C . ASN A 1 99 ? 26.082 4.192 -5.716 1.00 77.81 99 ASN A C 1
ATOM 762 O O . ASN A 1 99 ? 26.249 4.835 -6.754 1.00 77.81 99 ASN A O 1
ATOM 766 N N . ASN A 1 100 ? 24.883 3.732 -5.352 1.00 86.69 100 ASN A N 1
ATOM 767 C CA . ASN A 1 100 ? 23.687 4.027 -6.130 1.00 86.69 100 ASN A CA 1
ATOM 768 C C . ASN A 1 100 ? 23.322 5.530 -6.024 1.00 86.69 100 ASN A C 1
ATOM 770 O O . ASN A 1 100 ? 23.129 6.019 -4.909 1.00 86.69 100 ASN A O 1
ATOM 774 N N . PRO A 1 101 ? 23.246 6.281 -7.145 1.00 90.88 101 PRO A N 1
ATOM 775 C CA . PRO A 1 101 ? 22.951 7.713 -7.124 1.00 90.88 101 PRO A CA 1
ATOM 776 C C . PRO A 1 101 ? 21.453 8.048 -7.050 1.00 90.88 101 PRO A C 1
ATOM 778 O O . PRO A 1 101 ? 21.120 9.225 -6.900 1.00 90.88 101 PRO A O 1
ATOM 781 N N . TYR A 1 102 ? 20.560 7.071 -7.220 1.00 92.75 102 TYR A N 1
ATOM 782 C CA . TYR A 1 102 ? 19.120 7.308 -7.277 1.00 92.75 102 TYR A CA 1
ATOM 783 C C . TYR A 1 102 ? 18.535 7.448 -5.869 1.00 92.75 102 TYR A C 1
ATOM 785 O O . TYR A 1 102 ? 18.768 6.617 -4.990 1.00 92.75 102 TYR A O 1
ATOM 793 N N . ASP A 1 103 ? 17.771 8.519 -5.658 1.00 90.25 103 ASP A N 1
ATOM 794 C CA . ASP A 1 103 ? 17.047 8.753 -4.410 1.00 90.25 103 ASP A CA 1
ATOM 795 C C . ASP A 1 103 ? 15.755 7.937 -4.407 1.00 90.25 103 ASP A C 1
ATOM 797 O O . ASP A 1 103 ? 14.957 8.058 -5.332 1.00 90.25 103 ASP A O 1
ATOM 801 N N . ARG A 1 104 ? 15.567 7.121 -3.363 1.00 93.69 104 ARG A N 1
ATOM 802 C CA . ARG A 1 104 ? 14.343 6.346 -3.095 1.00 93.69 104 ARG A CA 1
ATOM 803 C C . ARG A 1 104 ? 13.756 5.587 -4.309 1.00 93.69 104 ARG A C 1
ATOM 805 O O . ARG A 1 104 ? 12.622 5.835 -4.685 1.00 93.69 104 ARG A O 1
ATOM 812 N N . PRO A 1 105 ? 14.493 4.630 -4.901 1.00 96.88 105 PRO A N 1
ATOM 813 C CA . PRO A 1 105 ? 13.972 3.729 -5.932 1.00 96.88 105 PRO A CA 1
ATOM 814 C C . PRO A 1 105 ? 12.729 2.923 -5.529 1.00 96.88 105 PRO A C 1
ATOM 816 O O . PRO A 1 105 ? 12.824 2.051 -4.660 1.00 96.88 105 PRO A O 1
ATOM 819 N N . ASP A 1 106 ? 11.602 3.151 -6.201 1.00 98.50 106 ASP A N 1
ATOM 820 C CA . ASP A 1 106 ? 10.324 2.489 -5.907 1.00 98.50 106 ASP A CA 1
ATOM 821 C C . ASP A 1 106 ? 10.212 1.089 -6.535 1.00 98.50 106 ASP A C 1
ATOM 823 O O . ASP A 1 106 ? 10.888 0.738 -7.515 1.00 98.50 106 ASP A O 1
ATOM 827 N N . GLY A 1 107 ? 9.315 0.264 -5.994 1.00 98.69 107 GLY A N 1
ATOM 828 C CA . GLY A 1 107 ? 8.887 -0.968 -6.661 1.00 98.69 107 GLY A CA 1
ATOM 829 C C . GLY A 1 107 ? 8.080 -0.662 -7.927 1.00 98.69 107 GLY A C 1
ATOM 830 O O . GLY A 1 107 ? 8.413 -1.129 -9.021 1.00 98.69 107 GLY A O 1
ATOM 831 N N . ILE A 1 108 ? 7.042 0.160 -7.767 1.00 98.75 108 ILE A N 1
ATOM 832 C CA . ILE A 1 108 ? 6.172 0.667 -8.833 1.00 98.75 108 ILE A CA 1
ATOM 833 C C . ILE A 1 108 ? 6.062 2.185 -8.664 1.00 98.75 108 ILE A C 1
ATOM 835 O O . ILE A 1 108 ? 5.523 2.624 -7.654 1.00 98.75 108 ILE A O 1
ATOM 839 N N . GLY A 1 109 ? 6.543 2.962 -9.639 1.00 98.06 109 GLY A N 1
ATOM 840 C CA . GLY A 1 109 ? 6.500 4.431 -9.617 1.00 98.06 109 GLY A CA 1
ATOM 841 C C . GLY A 1 109 ? 5.824 4.997 -10.866 1.00 98.06 109 GLY A C 1
ATOM 842 O O . GLY A 1 109 ? 6.425 5.027 -11.940 1.00 98.06 109 GLY A O 1
ATOM 843 N N . ILE A 1 110 ? 4.566 5.425 -10.750 1.00 97.81 110 ILE A N 1
ATOM 844 C CA . ILE A 1 110 ? 3.746 5.901 -11.872 1.00 97.81 110 ILE A CA 1
ATOM 845 C C . ILE A 1 110 ? 3.454 7.390 -11.695 1.00 97.81 110 ILE A C 1
ATOM 847 O O . ILE A 1 110 ? 2.737 7.800 -10.780 1.00 97.81 110 ILE A O 1
ATOM 851 N N . GLU A 1 111 ? 3.979 8.199 -12.610 1.00 97.06 111 GLU A N 1
ATOM 852 C CA . GLU A 1 111 ? 3.726 9.641 -12.673 1.00 97.06 111 GLU A CA 1
ATOM 853 C C . GLU A 1 111 ? 2.267 9.970 -13.078 1.00 97.06 111 GLU A C 1
ATOM 855 O O . GLU A 1 111 ? 1.513 9.069 -13.479 1.00 97.06 111 GLU A O 1
ATOM 860 N N . PRO A 1 112 ? 1.803 11.236 -12.931 1.00 97.25 112 PRO A N 1
ATOM 861 C CA . PRO A 1 112 ? 0.412 11.592 -13.183 1.00 97.25 112 PRO A CA 1
ATOM 862 C C . PRO A 1 112 ? -0.066 11.109 -14.551 1.00 97.25 112 PRO A C 1
ATOM 864 O O . PRO A 1 112 ? 0.589 11.297 -15.574 1.00 97.25 112 PRO A O 1
ATOM 867 N N . SER A 1 113 ? -1.220 10.452 -14.555 1.00 97.50 113 SER A N 1
ATOM 868 C CA . SER A 1 113 ? -1.780 9.838 -15.756 1.00 97.50 113 SER A CA 1
ATOM 869 C C . SER A 1 113 ? -3.290 9.667 -15.658 1.00 97.50 113 SER A C 1
ATOM 871 O O . SER A 1 113 ? -3.879 9.680 -14.570 1.00 97.50 113 SER A O 1
ATOM 873 N N . ASP A 1 114 ? -3.929 9.518 -16.817 1.00 97.62 114 ASP A N 1
ATOM 874 C CA . ASP A 1 114 ? -5.387 9.473 -16.931 1.00 97.62 114 ASP A CA 1
ATOM 875 C C . ASP A 1 114 ? -6.002 8.171 -16.393 1.00 97.62 114 ASP A C 1
ATOM 877 O O . ASP A 1 114 ? -7.203 8.127 -16.084 1.00 97.62 114 ASP A O 1
ATOM 881 N N . GLY A 1 115 ? -5.188 7.116 -16.276 1.00 97.88 115 GLY A N 1
ATOM 882 C CA . GLY A 1 115 ? -5.620 5.790 -15.865 1.00 97.88 115 GLY A CA 1
ATOM 883 C C . GLY A 1 115 ? -6.669 5.165 -16.798 1.00 97.88 115 GLY A C 1
ATOM 884 O O . GLY A 1 115 ? -6.928 5.655 -17.902 1.00 97.88 115 GLY A O 1
ATOM 885 N N . PRO A 1 116 ? -7.311 4.063 -16.379 1.00 98.75 116 PRO A N 1
ATOM 886 C CA . PRO A 1 116 ? -7.062 3.338 -15.133 1.00 98.75 116 PRO A CA 1
ATOM 887 C C . PRO A 1 116 ? -5.745 2.552 -15.164 1.00 98.75 116 PRO A C 1
ATOM 889 O O . PRO A 1 116 ? -5.253 2.201 -16.241 1.00 98.75 116 PRO A O 1
ATOM 892 N N . VAL A 1 117 ? -5.230 2.252 -13.972 1.00 98.88 117 VAL A N 1
ATOM 893 C CA . VAL A 1 117 ? -4.122 1.315 -13.747 1.00 98.88 117 VAL A CA 1
ATOM 894 C C . VAL A 1 117 ? -4.571 0.296 -12.703 1.00 98.88 117 VAL A C 1
ATOM 896 O O . VAL A 1 117 ? -4.949 0.678 -11.599 1.00 98.88 117 VAL A O 1
ATOM 899 N N . GLU A 1 118 ? -4.540 -0.987 -13.033 1.00 98.94 118 GLU A N 1
ATOM 900 C CA . GLU A 1 118 ? -4.823 -2.086 -12.108 1.00 98.94 118 GLU A CA 1
ATOM 901 C C . GLU A 1 118 ? -3.512 -2.753 -11.684 1.00 98.94 118 GLU A C 1
ATOM 903 O O . GLU A 1 118 ? -2.669 -3.062 -12.526 1.00 98.94 118 GLU A O 1
ATOM 908 N N . ILE A 1 119 ? -3.334 -2.951 -10.379 1.00 98.94 119 ILE A N 1
ATOM 909 C CA . ILE A 1 119 ? -2.188 -3.626 -9.767 1.00 98.94 119 ILE A CA 1
ATOM 910 C C . ILE A 1 119 ? -2.744 -4.755 -8.904 1.00 98.94 119 ILE A C 1
ATOM 912 O O . ILE A 1 119 ? -3.308 -4.491 -7.840 1.00 98.94 119 ILE A O 1
ATOM 916 N N . SER A 1 120 ? -2.592 -5.994 -9.360 1.00 98.88 120 SER A N 1
ATOM 917 C CA . SER A 1 120 ? -3.228 -7.162 -8.758 1.00 98.88 120 SER A CA 1
ATOM 918 C C . SER A 1 120 ? -2.262 -8.298 -8.452 1.00 98.88 120 SER A C 1
ATOM 920 O O . SER A 1 120 ? -1.330 -8.559 -9.209 1.00 98.88 120 SER A O 1
ATOM 922 N N . ASP A 1 121 ? -2.480 -8.994 -7.337 1.00 98.94 121 ASP A N 1
ATOM 923 C CA . ASP A 1 121 ? -1.757 -10.231 -7.000 1.00 98.94 121 ASP A CA 1
ATOM 924 C C . ASP A 1 121 ? -0.224 -10.048 -6.944 1.00 98.94 121 ASP A C 1
ATOM 926 O O . ASP A 1 121 ? 0.551 -10.954 -7.257 1.00 98.94 121 ASP A O 1
ATOM 930 N N . CYS A 1 122 ? 0.241 -8.843 -6.600 1.00 98.94 122 CYS A N 1
ATOM 931 C CA . CYS A 1 122 ? 1.659 -8.493 -6.623 1.00 98.94 122 CYS A CA 1
ATOM 932 C C . CYS A 1 122 ? 2.313 -8.612 -5.244 1.00 98.94 122 CYS A C 1
ATOM 934 O O . CYS A 1 122 ? 1.736 -8.231 -4.223 1.00 98.94 122 CYS A O 1
ATOM 936 N N . LEU A 1 123 ? 3.576 -9.043 -5.236 1.00 98.88 123 LEU A N 1
ATOM 937 C CA . LEU A 1 123 ? 4.476 -8.904 -4.092 1.00 98.88 123 LEU A CA 1
ATOM 938 C C . LEU A 1 123 ? 5.458 -7.762 -4.362 1.00 98.88 123 LEU A C 1
ATOM 940 O O . LEU A 1 123 ? 6.236 -7.826 -5.319 1.00 98.88 123 LEU A O 1
ATOM 944 N N . VAL A 1 124 ? 5.425 -6.735 -3.511 1.00 98.94 124 VAL A N 1
ATOM 945 C CA . VAL A 1 124 ? 6.264 -5.540 -3.641 1.00 98.94 124 VAL A CA 1
ATOM 946 C C . VAL A 1 124 ? 7.081 -5.302 -2.373 1.00 98.94 124 VAL A C 1
ATOM 948 O O . VAL A 1 124 ? 6.522 -4.914 -1.343 1.00 98.94 124 VAL A O 1
ATOM 951 N N . GLU A 1 125 ? 8.396 -5.540 -2.428 1.00 98.44 125 GLU A N 1
ATOM 952 C CA . GLU A 1 125 ? 9.219 -5.602 -1.212 1.00 98.44 125 GLU A CA 1
ATOM 953 C C . GLU A 1 125 ? 10.658 -5.093 -1.305 1.00 98.44 125 GLU A C 1
ATOM 955 O O . GLU A 1 125 ? 11.285 -5.108 -2.363 1.00 98.44 125 GLU A O 1
ATOM 960 N N . HIS A 1 126 ? 11.210 -4.693 -0.155 1.00 97.44 126 HIS A N 1
ATOM 961 C CA . HIS A 1 126 ? 12.622 -4.329 0.001 1.00 97.44 126 HIS A CA 1
ATOM 962 C C . HIS A 1 126 ? 13.096 -3.231 -0.950 1.00 97.44 126 HIS A C 1
ATOM 964 O O . HIS A 1 126 ? 14.268 -3.173 -1.307 1.00 97.44 126 HIS A O 1
ATOM 970 N N . ASN A 1 127 ? 12.214 -2.343 -1.397 1.00 98.00 127 ASN A N 1
ATOM 971 C CA . ASN A 1 127 ? 12.615 -1.210 -2.221 1.00 98.00 127 ASN A CA 1
ATOM 972 C C . ASN A 1 127 ? 13.198 -0.101 -1.333 1.00 98.00 127 ASN A C 1
ATOM 974 O O . ASN A 1 127 ? 12.770 0.094 -0.192 1.00 98.00 127 ASN A O 1
ATOM 978 N N . LYS A 1 128 ? 14.211 0.615 -1.833 1.00 96.25 128 LYS A N 1
ATOM 979 C CA . LYS A 1 128 ? 14.790 1.777 -1.132 1.00 96.25 128 LYS A CA 1
ATOM 980 C C . LYS A 1 128 ? 13.845 2.982 -1.112 1.00 96.25 128 LYS A C 1
ATOM 982 O O . LYS A 1 128 ? 13.993 3.854 -0.257 1.00 96.25 128 LYS A O 1
ATOM 987 N N . GLY A 1 129 ? 12.909 3.035 -2.048 1.00 97.19 129 GLY A N 1
ATOM 988 C CA . GLY A 1 129 ? 11.778 3.946 -2.067 1.00 97.19 129 GLY A CA 1
ATOM 989 C C . GLY A 1 129 ? 10.520 3.308 -1.507 1.00 97.19 129 GLY A C 1
ATOM 990 O O . GLY A 1 129 ? 10.561 2.528 -0.547 1.00 97.19 129 GLY A O 1
ATOM 991 N N . ASP A 1 130 ? 9.407 3.698 -2.100 1.00 98.38 130 ASP A N 1
ATOM 992 C CA . ASP A 1 130 ? 8.080 3.217 -1.786 1.00 98.38 130 ASP A CA 1
ATOM 993 C C . ASP A 1 130 ? 7.872 1.809 -2.354 1.00 98.38 130 ASP A C 1
ATOM 995 O O . ASP A 1 130 ? 8.563 1.346 -3.271 1.00 98.38 130 ASP A O 1
ATOM 999 N N . GLY A 1 131 ? 6.879 1.104 -1.819 1.00 98.75 131 GLY A N 1
ATOM 1000 C CA . GLY A 1 131 ? 6.368 -0.084 -2.489 1.00 98.75 131 GLY A CA 1
ATOM 1001 C C . GLY A 1 131 ? 5.685 0.312 -3.794 1.00 98.75 131 GLY A C 1
ATOM 1002 O O . GLY A 1 131 ? 6.164 0.009 -4.888 1.00 98.75 131 GLY A O 1
ATOM 1003 N N . ILE A 1 132 ? 4.561 1.011 -3.657 1.00 98.88 132 ILE A N 1
ATOM 1004 C CA . ILE A 1 132 ? 3.741 1.480 -4.773 1.00 98.88 132 ILE A CA 1
ATOM 1005 C C . ILE A 1 132 ? 3.531 2.986 -4.622 1.00 98.88 132 ILE A C 1
ATOM 1007 O O . ILE A 1 132 ? 2.826 3.398 -3.705 1.00 98.88 132 ILE A O 1
ATOM 1011 N N . ASP A 1 133 ? 4.074 3.784 -5.538 1.00 98.56 133 ASP A N 1
ATOM 1012 C CA . ASP A 1 133 ? 3.755 5.202 -5.731 1.00 98.56 133 ASP A CA 1
ATOM 1013 C C . ASP A 1 133 ? 2.998 5.357 -7.054 1.00 98.56 133 ASP A C 1
ATOM 1015 O O . ASP A 1 133 ? 3.569 5.226 -8.136 1.00 98.56 133 ASP A O 1
ATOM 1019 N N . SER A 1 134 ? 1.684 5.588 -6.982 1.00 98.38 134 SER A N 1
ATOM 1020 C CA . SER A 1 134 ? 0.867 5.842 -8.168 1.00 98.38 134 SER A CA 1
ATOM 1021 C C . SER A 1 134 ? 0.141 7.176 -8.096 1.00 98.38 134 SER A C 1
ATOM 1023 O O . SER A 1 134 ? -0.805 7.395 -7.331 1.00 98.38 134 SER A O 1
ATOM 1025 N N . LYS A 1 135 ? 0.514 8.061 -9.011 1.00 97.69 135 LYS A N 1
ATOM 1026 C CA . LYS A 1 135 ? -0.146 9.348 -9.239 1.00 97.69 135 LYS A CA 1
ATOM 1027 C C . LYS A 1 135 ? -1.226 9.241 -10.322 1.00 97.69 135 LYS A C 1
ATOM 1029 O O . LYS A 1 135 ? -1.924 10.219 -10.594 1.00 97.69 135 LYS A O 1
ATOM 1034 N N . ALA A 1 136 ? -1.403 8.054 -10.908 1.00 97.94 136 ALA A N 1
ATOM 1035 C CA . ALA A 1 136 ? -2.431 7.761 -11.897 1.00 97.94 136 ALA A CA 1
ATOM 1036 C C . ALA A 1 136 ? -3.841 7.854 -11.301 1.00 97.94 136 ALA A C 1
ATOM 1038 O O . ALA A 1 136 ? -4.116 7.358 -10.201 1.00 97.94 136 ALA A O 1
ATOM 1039 N N . MET A 1 137 ? -4.772 8.451 -12.047 1.00 98.19 137 MET A N 1
ATOM 1040 C CA . MET A 1 137 ? -6.192 8.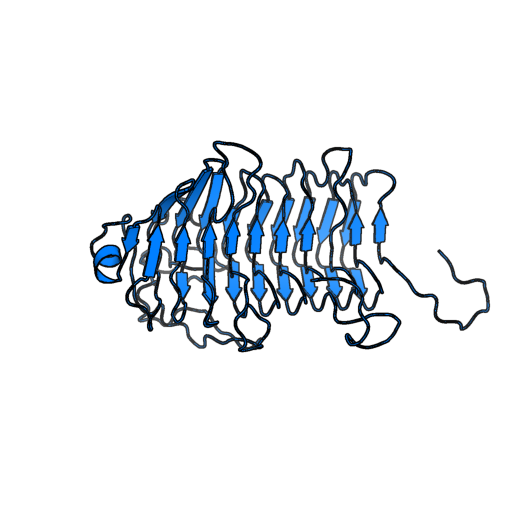392 -11.703 1.00 98.19 137 MET A CA 1
ATOM 1041 C C . MET A 1 137 ? -6.705 6.951 -11.771 1.00 98.19 137 MET A C 1
ATOM 1043 O O . MET A 1 137 ? -6.264 6.159 -12.598 1.00 98.19 137 MET A O 1
ATOM 1047 N N . LYS A 1 138 ? -7.693 6.615 -10.934 1.00 98.62 138 LYS A N 1
ATOM 1048 C CA . LYS A 1 138 ? -8.348 5.296 -10.921 1.00 98.62 138 LYS A CA 1
ATOM 1049 C C . LYS A 1 138 ? -7.340 4.142 -10.809 1.00 98.62 138 LYS A C 1
ATOM 1051 O O . LYS A 1 138 ? -7.488 3.131 -11.495 1.00 98.62 138 LYS A O 1
ATOM 1056 N N . THR A 1 139 ? -6.324 4.307 -9.960 1.00 98.88 139 THR A N 1
ATOM 1057 C CA . THR A 1 139 ? -5.424 3.208 -9.605 1.00 98.88 139 THR A CA 1
ATOM 1058 C C . THR A 1 139 ? -6.193 2.212 -8.748 1.00 98.88 139 THR A C 1
ATOM 1060 O O . THR A 1 139 ? -6.772 2.607 -7.739 1.00 98.88 139 THR A O 1
ATOM 1063 N N . PHE A 1 140 ? -6.209 0.937 -9.113 1.00 98.94 140 PHE A N 1
ATOM 1064 C CA . PHE A 1 140 ? -6.826 -0.118 -8.319 1.00 98.94 140 PHE A CA 1
ATOM 1065 C C . PHE A 1 140 ? -5.763 -1.113 -7.865 1.00 98.94 140 PHE A C 1
ATOM 1067 O O . PHE A 1 140 ? -5.286 -1.908 -8.665 1.00 98.94 140 PHE A O 1
ATOM 1074 N N . VAL A 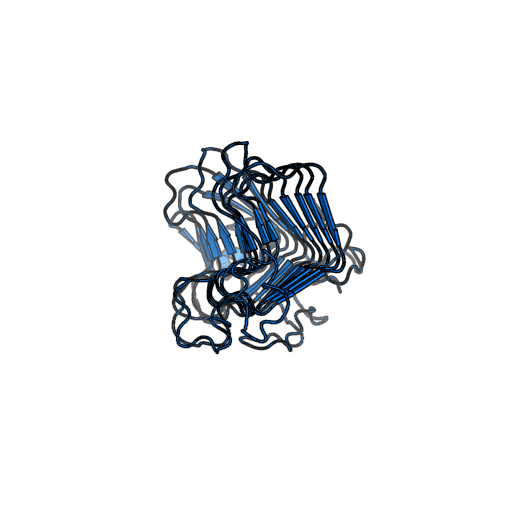1 141 ? -5.385 -1.049 -6.589 1.00 99.00 141 VAL A N 1
ATOM 1075 C CA . VAL A 1 141 ? -4.457 -1.995 -5.959 1.00 99.00 141 VAL A CA 1
ATOM 1076 C C . VAL A 1 141 ? -5.270 -3.064 -5.243 1.00 99.00 141 VAL A C 1
ATOM 1078 O O . VAL A 1 141 ? -6.054 -2.718 -4.356 1.00 99.00 141 VAL A O 1
ATOM 1081 N N . HIS A 1 142 ? -5.104 -4.341 -5.594 1.00 98.94 142 HIS A N 1
ATOM 1082 C CA . HIS A 1 142 ? -5.794 -5.408 -4.877 1.00 98.94 142 HIS A CA 1
ATOM 1083 C C . HIS A 1 142 ? -5.069 -6.741 -4.796 1.00 98.94 142 HIS A C 1
ATOM 1085 O O . HIS A 1 142 ? -4.353 -7.122 -5.710 1.00 98.94 142 HIS A O 1
ATOM 1091 N N . HIS A 1 143 ? -5.323 -7.491 -3.721 1.00 98.88 143 HIS A N 1
ATOM 1092 C CA . HIS A 1 143 ? -4.709 -8.809 -3.506 1.00 98.88 143 HIS A CA 1
ATOM 1093 C C . HIS A 1 143 ? -3.172 -8.740 -3.488 1.00 98.88 143 HIS A C 1
ATOM 1095 O O . HIS A 1 143 ? -2.475 -9.668 -3.882 1.00 98.88 143 HIS A O 1
ATOM 1101 N N . CYS A 1 144 ? -2.622 -7.610 -3.041 1.00 98.94 144 CYS A N 1
ATOM 1102 C CA . CYS A 1 144 ? -1.184 -7.382 -3.012 1.00 98.94 144 CYS A CA 1
ATOM 1103 C C . CYS A 1 144 ? -0.614 -7.578 -1.604 1.00 98.94 144 CYS A C 1
ATOM 1105 O O . CYS A 1 144 ? -1.266 -7.311 -0.589 1.00 98.94 144 CYS A O 1
ATOM 1107 N N . ILE A 1 145 ? 0.660 -7.957 -1.552 1.00 98.88 145 ILE A N 1
ATOM 1108 C CA . ILE A 1 145 ? 1.487 -7.855 -0.352 1.00 98.88 145 ILE A CA 1
ATOM 1109 C C . ILE A 1 145 ? 2.530 -6.776 -0.620 1.00 98.88 145 ILE A C 1
ATOM 1111 O O . ILE A 1 145 ? 3.386 -6.926 -1.490 1.00 98.88 145 ILE A O 1
ATOM 1115 N N . VAL A 1 146 ? 2.466 -5.686 0.139 1.00 98.88 146 VAL A N 1
ATOM 1116 C CA . VAL A 1 146 ? 3.410 -4.571 0.041 1.00 98.88 146 VAL A CA 1
ATOM 1117 C C . VAL A 1 146 ? 4.161 -4.477 1.355 1.00 98.88 146 VAL A C 1
ATOM 1119 O O . VAL A 1 146 ? 3.616 -4.027 2.363 1.00 98.88 146 VAL A O 1
ATOM 1122 N N . ARG A 1 147 ? 5.404 -4.960 1.379 1.00 97.81 147 ARG A N 1
ATOM 1123 C CA . ARG A 1 147 ? 6.107 -5.182 2.643 1.00 97.81 147 ARG A CA 1
ATOM 1124 C C . ARG A 1 147 ? 7.549 -4.736 2.645 1.00 97.81 147 ARG A C 1
ATOM 1126 O O . ARG A 1 147 ? 8.205 -4.767 1.619 1.00 97.81 147 ARG A O 1
ATOM 1133 N N . ASN A 1 148 ? 8.063 -4.393 3.819 1.00 96.88 148 ASN A N 1
ATOM 1134 C CA . ASN A 1 148 ? 9.498 -4.185 4.025 1.00 96.88 148 ASN A CA 1
ATOM 1135 C C . ASN A 1 148 ? 10.118 -3.180 3.031 1.00 96.88 148 ASN A C 1
ATOM 1137 O O . ASN A 1 148 ? 11.264 -3.327 2.641 1.00 96.88 148 ASN A O 1
ATOM 1141 N N . ASN A 1 149 ? 9.369 -2.164 2.591 1.00 97.25 149 ASN A N 1
ATOM 1142 C CA . ASN A 1 149 ? 9.919 -1.071 1.785 1.00 97.25 149 ASN A CA 1
ATOM 1143 C C . ASN A 1 149 ? 10.484 0.007 2.719 1.00 97.25 149 ASN A C 1
ATOM 1145 O O . ASN A 1 149 ? 9.972 0.222 3.822 1.00 97.25 149 ASN A O 1
ATOM 1149 N N . SER A 1 150 ? 11.569 0.659 2.304 1.00 95.31 150 SER A N 1
ATOM 1150 C CA . SER A 1 150 ? 12.264 1.654 3.129 1.00 95.31 150 SER A CA 1
ATOM 1151 C C . SER A 1 150 ? 11.433 2.925 3.314 1.00 95.31 150 SER A C 1
ATOM 1153 O O . SER A 1 150 ? 11.518 3.546 4.378 1.00 95.31 150 SER A O 1
ATOM 1155 N N . CYS A 1 151 ? 10.638 3.293 2.302 1.00 95.75 151 CYS A N 1
ATOM 1156 C CA . CYS A 1 151 ? 9.749 4.450 2.336 1.00 95.75 151 CYS A CA 1
ATOM 1157 C C . CYS A 1 151 ? 8.276 4.058 2.496 1.00 95.75 151 CYS A C 1
ATOM 1159 O O . CYS A 1 151 ? 7.973 3.225 3.353 1.00 95.75 151 CYS A O 1
ATOM 1161 N N . ASP A 1 152 ? 7.360 4.701 1.771 1.00 97.12 152 ASP A N 1
ATOM 1162 C CA . ASP A 1 152 ? 5.931 4.489 1.950 1.00 97.12 152 ASP A CA 1
ATOM 1163 C C . ASP A 1 152 ? 5.513 3.079 1.497 1.00 97.12 152 ASP A C 1
ATOM 1165 O O . ASP A 1 152 ? 6.125 2.462 0.623 1.00 97.12 152 ASP A O 1
ATOM 1169 N N . GLY A 1 153 ? 4.455 2.533 2.098 1.00 98.06 153 GLY A N 1
ATOM 1170 C CA . GLY A 1 153 ? 3.880 1.266 1.641 1.00 98.06 153 GLY A CA 1
ATOM 1171 C C . GLY A 1 153 ? 3.158 1.454 0.307 1.00 98.06 153 GLY A C 1
ATOM 1172 O O . GLY A 1 153 ? 3.682 1.118 -0.757 1.00 98.06 153 GLY A O 1
ATOM 1173 N N . VAL A 1 154 ? 1.946 2.006 0.378 1.00 98.81 154 VAL A N 1
ATOM 1174 C CA . VAL A 1 154 ? 1.121 2.341 -0.789 1.00 98.81 154 VAL A CA 1
ATOM 1175 C C . VAL A 1 154 ? 0.769 3.824 -0.776 1.00 98.81 154 VAL A C 1
ATOM 1177 O O . VAL A 1 154 ? 0.139 4.328 0.154 1.00 98.81 154 VAL A O 1
ATOM 1180 N N . LYS A 1 155 ? 1.121 4.516 -1.850 1.00 98.44 155 LYS A N 1
ATOM 1181 C CA . LYS A 1 155 ? 0.847 5.925 -2.085 1.00 98.44 155 LYS A CA 1
ATOM 1182 C C . LYS A 1 155 ? -0.010 6.074 -3.335 1.00 98.44 155 LYS A C 1
ATOM 1184 O O . LYS A 1 155 ? 0.343 5.584 -4.406 1.00 98.44 155 LYS A O 1
ATOM 1189 N N . VAL A 1 156 ? -1.157 6.740 -3.191 1.00 98.31 156 VAL A N 1
ATOM 1190 C CA . VAL A 1 156 ? -2.076 7.012 -4.307 1.00 98.31 156 VAL A CA 1
ATOM 1191 C C . VAL A 1 156 ? -2.556 8.458 -4.294 1.00 98.31 156 VAL A C 1
ATOM 1193 O O . VAL A 1 156 ? -3.124 8.919 -3.305 1.00 98.31 156 VAL A O 1
ATOM 1196 N N . TRP A 1 157 ? -2.354 9.184 -5.396 1.00 96.50 157 TRP A N 1
ATOM 1197 C CA . TRP A 1 157 ? -2.713 10.615 -5.497 1.00 96.50 157 TRP A CA 1
ATOM 1198 C C . TRP A 1 157 ? -3.800 10.909 -6.538 1.00 96.50 157 TRP A C 1
ATOM 1200 O O . TRP A 1 157 ? -4.487 11.933 -6.469 1.00 96.50 157 TRP A O 1
ATOM 1210 N N . GLY A 1 158 ? -3.998 10.012 -7.507 1.00 96.94 158 GLY A N 1
ATOM 1211 C CA . GLY A 1 158 ? -5.011 10.182 -8.542 1.00 96.94 158 GLY A CA 1
ATOM 1212 C C . GLY A 1 158 ? -6.418 9.845 -8.045 1.00 96.94 158 GLY A C 1
ATOM 1213 O O . GLY A 1 158 ? -6.642 8.819 -7.405 1.00 96.94 158 GLY A O 1
ATOM 1214 N N . THR A 1 159 ? -7.396 10.695 -8.365 1.00 98.19 159 THR A N 1
ATOM 1215 C CA . THR A 1 159 ? -8.800 10.493 -7.966 1.00 98.19 159 THR A CA 1
ATOM 1216 C C . THR A 1 159 ? -9.378 9.171 -8.477 1.00 98.19 159 THR A C 1
ATOM 1218 O O . THR A 1 159 ? -9.014 8.686 -9.549 1.00 98.19 159 THR A O 1
ATOM 1221 N N . GLY A 1 160 ? -10.327 8.607 -7.735 1.00 98.44 160 GLY A N 1
ATOM 1222 C CA . GLY A 1 160 ? -10.996 7.349 -8.054 1.00 98.44 160 GLY A CA 1
ATOM 1223 C C . GLY A 1 160 ? -10.172 6.112 -7.706 1.00 98.44 160 GLY A C 1
ATOM 1224 O O . GLY A 1 160 ? -10.569 5.016 -8.094 1.00 98.44 160 GLY A O 1
ATOM 1225 N N . SER A 1 161 ? -9.037 6.277 -7.019 1.00 98.81 161 SER A N 1
ATOM 1226 C CA . SER A 1 161 ? -8.158 5.164 -6.665 1.00 98.81 161 SER A CA 1
ATOM 1227 C C . SER A 1 161 ? -8.710 4.331 -5.506 1.00 98.81 161 SER A C 1
ATOM 1229 O O . SER A 1 161 ? -9.396 4.838 -4.612 1.00 98.81 161 SER A O 1
ATOM 1231 N N . ARG A 1 162 ? -8.421 3.030 -5.543 1.00 98.88 162 ARG A N 1
ATOM 1232 C CA . ARG A 1 162 ? -8.940 2.010 -4.633 1.00 98.88 162 ARG A CA 1
ATOM 1233 C C . ARG A 1 162 ? -7.812 1.098 -4.154 1.00 98.88 162 ARG A C 1
ATOM 1235 O O . ARG A 1 162 ? -6.978 0.700 -4.961 1.00 98.88 162 ARG A O 1
ATOM 1242 N N . ILE A 1 163 ? -7.827 0.744 -2.873 1.00 98.94 163 ILE A N 1
ATOM 1243 C CA . ILE A 1 163 ? -6.958 -0.278 -2.276 1.00 98.94 163 ILE A CA 1
ATOM 1244 C C . ILE A 1 163 ? -7.867 -1.330 -1.632 1.00 98.94 163 ILE A C 1
ATOM 1246 O O . ILE A 1 163 ? -8.725 -0.981 -0.820 1.00 98.94 163 ILE A O 1
ATOM 1250 N N . GLU A 1 164 ? -7.717 -2.597 -2.003 1.00 98.88 164 GLU A N 1
ATOM 1251 C CA . GLU A 1 164 ? -8.620 -3.676 -1.583 1.00 98.88 164 GLU A CA 1
ATOM 1252 C C . GLU A 1 164 ? -7.851 -4.965 -1.276 1.00 98.88 164 GLU A C 1
ATOM 1254 O O . GLU A 1 164 ? -6.860 -5.240 -1.941 1.00 98.88 164 GLU A O 1
ATOM 1259 N N . ASN A 1 165 ? -8.248 -5.764 -0.278 1.00 98.69 165 ASN A N 1
ATOM 1260 C CA . ASN A 1 165 ? -7.614 -7.069 0.014 1.00 98.69 165 ASN A CA 1
ATOM 1261 C C . ASN A 1 165 ? -6.077 -7.035 0.033 1.00 98.69 165 ASN A C 1
ATOM 1263 O O . ASN A 1 165 ? -5.414 -7.898 -0.529 1.00 98.69 165 ASN A O 1
ATOM 1267 N N . THR A 1 166 ? -5.486 -5.988 0.598 1.00 98.94 166 THR A N 1
ATOM 1268 C CA . THR A 1 166 ? -4.038 -5.762 0.515 1.00 98.94 166 THR A CA 1
ATOM 1269 C C . THR A 1 166 ? -3.438 -5.780 1.911 1.00 98.94 166 THR A C 1
ATOM 1271 O O . THR A 1 166 ? -3.978 -5.170 2.839 1.00 98.94 166 THR A O 1
ATOM 1274 N N . LEU A 1 167 ? -2.317 -6.482 2.061 1.00 98.88 167 LEU A N 1
ATOM 1275 C CA . LEU A 1 167 ? -1.523 -6.496 3.283 1.00 98.88 167 LEU A CA 1
ATOM 1276 C C . LEU A 1 167 ? -0.339 -5.539 3.129 1.00 98.88 167 LEU A C 1
ATOM 1278 O O . LEU A 1 167 ? 0.468 -5.686 2.211 1.00 98.88 167 LEU A O 1
ATOM 1282 N N . ILE A 1 168 ? -0.215 -4.590 4.055 1.00 98.75 168 ILE A N 1
ATOM 1283 C CA . ILE A 1 168 ? 0.835 -3.570 4.057 1.00 98.75 168 ILE A CA 1
ATOM 1284 C C . ILE A 1 168 ? 1.562 -3.596 5.401 1.00 98.75 168 ILE A C 1
ATOM 1286 O O . ILE A 1 168 ? 0.946 -3.400 6.450 1.00 98.75 168 ILE A O 1
ATOM 1290 N N . TYR A 1 169 ? 2.871 -3.842 5.406 1.00 97.31 169 TYR A N 1
ATOM 1291 C CA . TYR A 1 169 ? 3.640 -3.861 6.655 1.00 97.31 169 TYR A CA 1
ATOM 1292 C C . TYR A 1 169 ? 5.134 -3.612 6.454 1.00 97.31 169 TYR A C 1
ATOM 1294 O O . TYR A 1 169 ? 5.640 -3.549 5.341 1.00 97.31 169 TYR A O 1
ATOM 1302 N N . GLY A 1 170 ? 5.887 -3.490 7.546 1.00 93.75 170 GLY A N 1
ATOM 1303 C CA . GLY A 1 170 ? 7.350 -3.517 7.451 1.00 93.75 170 GLY A CA 1
ATOM 1304 C C . GLY A 1 170 ? 7.991 -2.221 6.951 1.00 93.75 170 GLY A C 1
ATOM 1305 O O . GLY A 1 170 ? 9.174 -2.238 6.625 1.00 93.75 170 GLY A O 1
ATOM 1306 N N . LYS A 1 171 ? 7.248 -1.105 6.909 1.00 92.50 171 LYS A N 1
ATOM 1307 C CA . LYS A 1 171 ? 7.780 0.230 6.593 1.00 92.50 171 LYS A CA 1
ATOM 1308 C C . LYS A 1 171 ? 9.133 0.467 7.271 1.00 92.50 171 LYS A C 1
ATOM 1310 O O . LYS A 1 171 ? 9.295 0.146 8.448 1.00 92.50 171 LYS A O 1
ATOM 1315 N N . GLY A 1 172 ? 10.086 1.044 6.546 1.00 92.56 172 GLY A N 1
ATOM 1316 C CA . GLY A 1 172 ? 11.451 1.273 7.025 1.00 92.56 172 GLY A CA 1
ATOM 1317 C C . GLY A 1 172 ? 12.388 0.076 6.848 1.00 92.56 172 GLY A C 1
ATOM 1318 O O . GLY A 1 172 ? 13.546 0.177 7.242 1.00 92.56 172 GLY A O 1
ATOM 1319 N N . ASP A 1 173 ? 11.913 -1.031 6.269 1.00 93.44 173 ASP A N 1
ATOM 1320 C CA . ASP A 1 173 ? 12.709 -2.215 5.913 1.00 93.44 173 ASP A CA 1
ATOM 1321 C C . ASP A 1 173 ? 13.628 -2.710 7.051 1.00 93.44 173 ASP A C 1
ATOM 1323 O O . ASP A 1 173 ? 14.844 -2.853 6.920 1.00 93.44 173 ASP A O 1
ATOM 1327 N N . GLY A 1 174 ? 13.052 -2.872 8.246 1.00 88.50 174 GLY A N 1
ATOM 1328 C CA . GLY A 1 174 ? 13.784 -3.335 9.429 1.00 88.50 174 GLY A CA 1
ATOM 1329 C C . GLY A 1 174 ? 14.738 -2.311 10.058 1.00 88.50 174 GLY A C 1
ATOM 1330 O O . GLY A 1 174 ? 15.397 -2.627 11.052 1.00 88.50 174 GLY A O 1
ATOM 1331 N N . ASN A 1 175 ? 14.802 -1.075 9.552 1.00 89.44 175 ASN A N 1
ATOM 1332 C CA . ASN A 1 175 ? 15.532 0.017 10.193 1.00 89.44 175 ASN A CA 1
ATOM 1333 C C . ASN A 1 175 ? 14.694 0.650 11.321 1.00 89.44 175 ASN A C 1
ATOM 1335 O O . ASN A 1 175 ? 13.658 1.253 11.045 1.00 89.44 175 ASN A O 1
ATOM 1339 N N . PRO A 1 176 ? 15.123 0.561 12.597 1.00 81.62 176 PRO A N 1
ATOM 1340 C CA . PRO A 1 176 ? 14.312 1.021 13.727 1.00 81.62 176 PRO A CA 1
ATOM 1341 C C . PRO A 1 176 ? 14.373 2.538 13.934 1.00 81.62 176 PRO A C 1
ATOM 1343 O O . PRO A 1 176 ? 13.754 3.061 14.862 1.00 81.62 176 PRO A O 1
ATOM 1346 N N . SER A 1 177 ? 15.167 3.246 13.128 1.00 85.62 177 S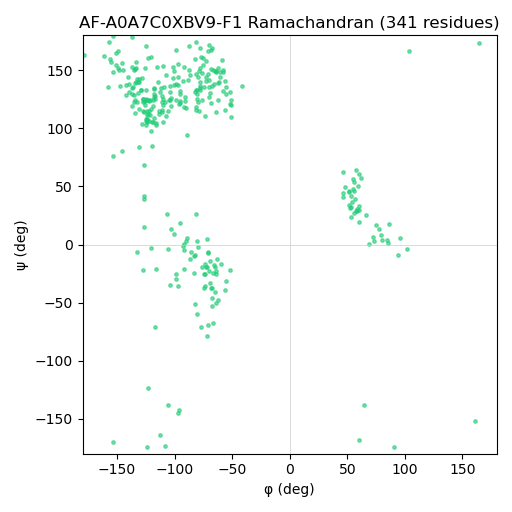ER A N 1
ATOM 1347 C CA . SER A 1 177 ? 15.226 4.704 13.170 1.00 85.62 177 SER A CA 1
ATOM 1348 C C . SER A 1 177 ? 13.870 5.293 12.772 1.00 85.62 177 SER A C 1
ATOM 1350 O O . SER A 1 177 ? 13.182 4.712 11.931 1.00 85.62 177 SER A O 1
ATOM 1352 N N . PRO A 1 178 ? 13.494 6.462 13.318 1.00 82.69 178 PRO A N 1
ATOM 1353 C CA . PRO A 1 178 ? 12.310 7.171 12.865 1.00 82.69 178 PRO A CA 1
ATOM 1354 C C . PRO A 1 178 ? 12.308 7.339 11.346 1.00 82.69 178 PRO A C 1
ATOM 1356 O O . PRO A 1 178 ? 13.258 7.867 10.766 1.00 82.69 178 PRO A O 1
ATOM 1359 N N . SER A 1 179 ? 11.237 6.869 10.724 1.00 82.44 179 SER A N 1
ATOM 1360 C CA . SER A 1 179 ? 11.017 6.921 9.282 1.00 82.44 179 SER A CA 1
ATOM 1361 C C . SER A 1 179 ? 10.000 8.019 8.997 1.00 82.44 179 SER A C 1
ATOM 1363 O O . SER A 1 179 ? 8.929 7.926 9.582 1.00 82.44 179 SER A O 1
ATOM 1365 N N . PRO A 1 180 ? 10.268 9.027 8.142 1.00 87.75 180 PRO A N 1
ATOM 1366 C CA . PRO A 1 180 ? 9.322 10.111 7.840 1.00 87.75 180 PRO A CA 1
ATOM 1367 C C . PRO A 1 180 ? 8.120 9.670 6.973 1.00 87.75 180 PRO A C 1
ATOM 1369 O O . PRO A 1 180 ? 7.308 10.505 6.589 1.00 87.75 180 PRO A O 1
ATOM 1372 N N . TRP A 1 181 ? 8.017 8.376 6.675 1.00 93.25 181 TRP A N 1
ATOM 1373 C CA . TRP A 1 181 ? 7.081 7.775 5.728 1.00 93.25 181 TRP A CA 1
ATOM 1374 C C . TRP A 1 181 ? 5.856 7.169 6.441 1.00 93.25 181 TRP A C 1
ATOM 1376 O O . TRP A 1 181 ? 5.865 6.979 7.662 1.00 93.25 181 TRP A O 1
ATOM 1386 N N . GLY A 1 182 ? 4.813 6.816 5.695 1.00 94.81 182 GLY A N 1
ATOM 1387 C CA . GLY A 1 182 ? 3.599 6.134 6.149 1.00 94.81 182 GLY A CA 1
ATOM 1388 C C . GLY A 1 182 ? 3.359 4.798 5.443 1.00 94.81 182 GLY A C 1
ATOM 1389 O O . GLY A 1 182 ? 3.889 4.517 4.375 1.00 94.81 182 GLY A O 1
ATOM 1390 N N . SER A 1 183 ? 2.526 3.942 6.028 1.00 96.94 183 SER A N 1
ATOM 1391 C CA . SER A 1 183 ? 2.124 2.691 5.375 1.00 96.94 183 SER A CA 1
ATOM 1392 C C . SER A 1 183 ? 1.122 2.941 4.242 1.00 96.94 183 SER A C 1
ATOM 1394 O O . SER A 1 183 ? 1.218 2.304 3.195 1.00 96.94 183 SER A O 1
ATOM 1396 N N . ILE A 1 184 ? 0.202 3.899 4.412 1.00 98.50 184 ILE A N 1
ATOM 1397 C CA . ILE A 1 184 ? -0.646 4.407 3.322 1.00 98.50 184 ILE A CA 1
ATOM 1398 C C . ILE A 1 184 ? -0.590 5.931 3.284 1.00 98.50 184 ILE A C 1
ATOM 1400 O O . ILE A 1 184 ? -0.772 6.588 4.314 1.00 98.50 184 ILE A O 1
ATOM 1404 N N . VAL A 1 185 ? -0.398 6.490 2.089 1.00 98.19 185 VAL A N 1
ATOM 1405 C CA . VAL A 1 185 ? -0.356 7.938 1.864 1.00 98.19 185 VAL A CA 1
ATOM 1406 C C . VAL A 1 185 ? -1.326 8.345 0.756 1.00 98.19 185 VAL A C 1
ATOM 1408 O O . VAL A 1 185 ? -1.252 7.856 -0.370 1.00 98.19 185 VAL A O 1
ATOM 1411 N N . ILE A 1 186 ? -2.220 9.283 1.069 1.00 98.06 186 ILE A N 1
ATOM 1412 C CA . ILE A 1 186 ? -3.103 9.945 0.100 1.00 98.06 186 ILE A CA 1
ATOM 1413 C C . ILE A 1 186 ? -2.947 11.448 0.293 1.00 98.06 186 ILE A C 1
ATOM 1415 O O . ILE A 1 186 ? -3.470 12.017 1.252 1.00 98.06 186 ILE A O 1
ATOM 1419 N N . ASP A 1 187 ? -2.215 12.097 -0.605 1.00 93.62 187 ASP A N 1
ATOM 1420 C CA . ASP A 1 187 ? -1.993 13.539 -0.559 1.00 93.62 187 ASP A CA 1
ATOM 1421 C C . ASP A 1 187 ? -1.709 14.114 -1.957 1.00 93.62 187 ASP A C 1
ATOM 1423 O O . ASP A 1 187 ? -1.925 13.435 -2.955 1.00 93.62 187 ASP A O 1
ATOM 1427 N N . GLN A 1 188 ? -1.290 15.382 -2.042 1.00 86.00 188 GLN A N 1
ATOM 1428 C CA . GLN A 1 188 ? -0.931 16.096 -3.274 1.00 86.00 188 GLN A CA 1
ATOM 1429 C C . GLN A 1 188 ? -2.016 16.005 -4.359 1.00 86.00 188 GLN A C 1
ATOM 1431 O O . GLN A 1 188 ? -1.760 15.992 -5.561 1.00 86.00 188 GLN A O 1
ATOM 1436 N N . ILE A 1 189 ? -3.270 15.976 -3.908 1.00 89.38 189 ILE A N 1
ATOM 1437 C CA . ILE A 1 189 ? -4.451 15.825 -4.749 1.00 89.38 189 ILE A CA 1
ATOM 1438 C C . ILE A 1 189 ? -4.574 16.995 -5.732 1.00 89.38 189 ILE A C 1
ATOM 1440 O O . ILE A 1 189 ? -4.671 18.155 -5.332 1.00 89.38 189 ILE A O 1
ATOM 1444 N N . GLY A 1 190 ? -4.654 16.688 -7.029 1.00 87.06 190 GLY A N 1
ATOM 1445 C CA . GLY A 1 190 ? -4.721 17.700 -8.090 1.00 87.06 190 GLY A CA 1
ATOM 1446 C C . GLY A 1 190 ? -6.065 18.435 -8.216 1.00 87.06 190 GLY A C 1
ATOM 1447 O O . GLY A 1 190 ? -6.128 19.502 -8.832 1.00 87.06 190 GLY A O 1
ATOM 1448 N N . MET A 1 191 ? -7.154 17.911 -7.638 1.00 92.75 191 MET A N 1
ATOM 1449 C CA . MET A 1 191 ? -8.509 18.456 -7.822 1.00 92.75 191 MET A CA 1
ATOM 1450 C C . MET A 1 191 ? -9.407 18.363 -6.581 1.00 92.75 191 MET A C 1
ATOM 1452 O O . MET A 1 191 ? -9.308 17.434 -5.788 1.00 92.75 191 MET A O 1
ATOM 1456 N N . ASN A 1 192 ? -10.341 19.311 -6.443 1.00 96.25 192 ASN A N 1
ATOM 1457 C CA . ASN A 1 192 ? -11.396 19.225 -5.429 1.00 96.25 192 ASN A CA 1
ATOM 1458 C C . ASN A 1 192 ? -12.407 18.126 -5.779 1.00 96.25 192 ASN A C 1
ATOM 1460 O O . ASN A 1 192 ? -12.728 17.926 -6.949 1.00 96.25 192 ASN A O 1
ATOM 1464 N N . GLY A 1 193 ? -12.963 17.482 -4.756 1.00 96.75 193 GLY A N 1
ATOM 1465 C CA . GLY A 1 193 ? -13.942 16.409 -4.906 1.00 96.75 193 GLY A CA 1
ATOM 1466 C C . GLY A 1 193 ? -13.333 15.083 -5.358 1.00 96.75 193 GLY A C 1
ATOM 1467 O O . GLY A 1 193 ? -14.073 14.219 -5.821 1.00 96.75 193 GLY A O 1
ATOM 1468 N N . ALA A 1 194 ? -12.009 14.916 -5.247 1.00 98.38 194 ALA A N 1
ATOM 1469 C CA . ALA A 1 194 ? -11.383 13.625 -5.492 1.00 98.38 194 ALA A CA 1
ATOM 1470 C C . ALA A 1 194 ? -11.894 12.572 -4.497 1.00 98.38 194 ALA A C 1
ATOM 1472 O O . ALA A 1 194 ? -12.289 12.906 -3.379 1.00 98.38 194 ALA A O 1
ATOM 1473 N N . THR A 1 195 ? -11.896 11.304 -4.897 1.00 98.62 195 THR A N 1
ATOM 1474 C CA . THR A 1 195 ? -12.418 10.208 -4.068 1.00 98.62 195 THR A CA 1
ATOM 1475 C C . THR A 1 195 ? -11.441 9.051 -3.997 1.00 98.62 195 THR A C 1
ATOM 1477 O O . THR A 1 195 ? -10.890 8.662 -5.025 1.00 98.62 195 THR A O 1
ATOM 1480 N N . PHE A 1 196 ? -11.307 8.457 -2.817 1.00 98.88 196 PHE A N 1
ATOM 1481 C CA . PHE A 1 196 ? -10.487 7.276 -2.572 1.00 98.88 196 PHE A CA 1
ATOM 1482 C C . PHE A 1 196 ? -11.257 6.255 -1.745 1.00 98.88 196 PHE A C 1
ATOM 1484 O O . PHE A 1 196 ? -12.156 6.606 -0.974 1.00 98.88 196 PHE A O 1
ATOM 1491 N N . THR A 1 197 ? -10.926 4.979 -1.909 1.00 98.88 197 THR A N 1
ATOM 1492 C CA . THR A 1 197 ? -11.589 3.892 -1.183 1.00 98.88 197 THR A CA 1
ATOM 1493 C C . THR A 1 197 ? -10.578 2.847 -0.738 1.00 98.88 197 THR A C 1
ATOM 1495 O O . THR A 1 197 ? -9.758 2.400 -1.532 1.00 98.88 197 THR A O 1
ATOM 1498 N N . ILE A 1 198 ? -10.647 2.461 0.530 1.00 98.94 198 ILE A N 1
ATOM 1499 C CA . ILE A 1 198 ? -9.796 1.450 1.153 1.00 98.94 198 ILE A CA 1
ATOM 1500 C C . ILE A 1 198 ? -10.729 0.439 1.816 1.00 98.94 198 ILE A C 1
ATOM 1502 O O . ILE A 1 198 ? -11.467 0.815 2.728 1.00 98.94 198 ILE A O 1
ATOM 1506 N N . ILE A 1 199 ? -10.743 -0.805 1.335 1.00 98.94 199 ILE A N 1
ATOM 1507 C CA . ILE A 1 199 ? -11.681 -1.839 1.800 1.00 98.94 199 ILE A CA 1
ATOM 1508 C C . ILE A 1 199 ? -10.940 -3.136 2.100 1.00 98.94 199 ILE A C 1
ATOM 1510 O O . ILE A 1 199 ? -10.203 -3.623 1.250 1.00 98.94 199 ILE A O 1
ATOM 1514 N N . ASN A 1 200 ? -11.169 -3.736 3.271 1.00 98.88 200 ASN A N 1
ATOM 1515 C CA . ASN A 1 200 ? -10.583 -5.039 3.614 1.00 98.88 200 ASN A CA 1
ATOM 1516 C C . ASN A 1 200 ? -9.047 -5.032 3.477 1.00 98.88 200 ASN A C 1
ATOM 1518 O O . ASN A 1 200 ? -8.439 -5.902 2.864 1.00 98.88 200 ASN A O 1
ATOM 1522 N N . VAL A 1 201 ? -8.407 -4.001 4.031 1.00 98.94 201 VAL A N 1
ATOM 1523 C CA . VAL A 1 201 ? -6.946 -3.828 4.028 1.00 98.94 201 VAL A CA 1
ATOM 1524 C C . VAL A 1 201 ? -6.397 -4.079 5.429 1.00 98.94 201 VAL A C 1
ATOM 1526 O O . VAL A 1 201 ? -7.045 -3.758 6.424 1.00 98.94 201 VAL A O 1
ATOM 1529 N N . THR A 1 202 ? -5.194 -4.638 5.521 1.00 98.94 202 THR A N 1
ATOM 1530 C CA . THR A 1 202 ? -4.484 -4.803 6.796 1.00 98.94 202 THR A CA 1
ATOM 1531 C C . THR A 1 202 ? -3.185 -4.012 6.772 1.00 98.94 202 THR A C 1
ATOM 1533 O O . THR A 1 202 ? -2.360 -4.204 5.882 1.00 98.94 202 THR A O 1
ATOM 1536 N N . VAL A 1 203 ? -2.986 -3.164 7.779 1.00 98.69 203 VAL A N 1
ATOM 1537 C CA . VAL A 1 203 ? -1.766 -2.387 8.006 1.00 98.69 203 VAL A CA 1
ATOM 1538 C C . VAL A 1 203 ? -1.142 -2.782 9.340 1.00 98.69 203 VAL A C 1
ATOM 1540 O O . VAL A 1 203 ? -1.813 -2.756 10.374 1.00 98.69 203 VAL A O 1
ATOM 1543 N N . HIS A 1 204 ? 0.155 -3.092 9.328 1.00 97.25 204 HIS A N 1
ATOM 1544 C CA . HIS A 1 204 ? 0.968 -3.209 10.540 1.00 97.25 204 HIS A CA 1
ATOM 1545 C C . HIS A 1 204 ? 2.184 -2.284 10.479 1.00 97.25 204 HIS A C 1
ATOM 1547 O O . HIS A 1 204 ? 3.124 -2.529 9.718 1.00 97.25 204 HIS A O 1
ATOM 1553 N N . ASP A 1 205 ? 2.183 -1.254 11.323 1.00 93.81 205 ASP A N 1
ATOM 1554 C CA . ASP A 1 205 ? 3.228 -0.232 11.374 1.00 93.81 205 ASP A CA 1
ATOM 1555 C C . ASP A 1 205 ? 3.709 0.005 12.817 1.00 93.81 205 ASP A C 1
ATOM 1557 O O . ASP A 1 205 ? 3.243 0.915 13.509 1.00 93.81 205 ASP A O 1
ATOM 1561 N N . PRO A 1 206 ? 4.649 -0.818 13.309 1.00 88.44 206 PRO A N 1
ATOM 1562 C CA . PRO A 1 206 ? 5.206 -0.642 14.643 1.00 88.44 206 PRO A CA 1
ATOM 1563 C C . PRO A 1 206 ? 6.300 0.441 14.695 1.00 88.44 206 PRO A C 1
ATOM 1565 O O . PRO A 1 206 ? 6.928 0.625 15.742 1.00 88.44 206 PRO A O 1
ATOM 1568 N N . VAL A 1 207 ? 6.592 1.135 13.585 1.00 82.19 207 VAL A N 1
ATOM 1569 C CA . VAL A 1 207 ? 7.686 2.112 13.532 1.00 82.19 207 VAL A CA 1
ATOM 1570 C C . VAL A 1 207 ? 7.272 3.414 14.198 1.00 82.19 207 VAL A C 1
ATOM 1572 O O . VAL A 1 207 ? 6.208 3.978 13.955 1.00 82.19 207 VAL A O 1
ATOM 1575 N N . ASN A 1 208 ? 8.161 3.922 15.044 1.00 73.56 208 ASN A N 1
ATOM 1576 C CA . ASN A 1 208 ? 7.926 5.137 15.804 1.00 73.56 208 ASN A CA 1
ATOM 1577 C C . ASN A 1 208 ? 8.428 6.390 15.080 1.00 73.56 208 ASN A C 1
ATOM 1579 O O . ASN A 1 208 ? 9.404 6.346 14.337 1.00 73.56 208 ASN A O 1
ATOM 1583 N N . GLY A 1 209 ? 7.801 7.531 15.374 1.00 78.50 209 GLY A N 1
ATOM 1584 C CA . GLY A 1 209 ? 8.196 8.850 14.880 1.00 78.50 209 GLY A CA 1
ATOM 1585 C C . GLY A 1 209 ? 7.350 9.378 13.722 1.00 78.50 209 GLY A C 1
ATOM 1586 O O . GLY A 1 209 ? 7.550 10.528 13.342 1.00 78.50 209 GLY A O 1
ATOM 1587 N N . THR A 1 210 ? 6.405 8.582 13.210 1.00 85.50 210 THR A N 1
ATOM 1588 C CA . THR A 1 210 ? 5.453 8.957 12.150 1.00 85.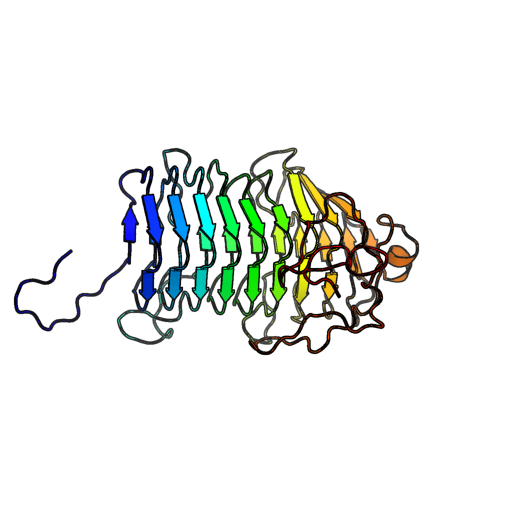50 210 THR A CA 1
ATOM 1589 C C . THR A 1 210 ? 4.141 8.210 12.241 1.00 85.50 210 THR A C 1
ATOM 1591 O O . THR A 1 210 ? 4.043 7.198 12.935 1.00 85.50 210 THR A O 1
ATOM 1594 N N . TYR A 1 211 ? 3.134 8.717 11.532 1.00 92.19 211 TYR A N 1
ATOM 1595 C CA . TYR A 1 211 ? 1.804 8.131 11.495 1.00 92.19 211 TYR A CA 1
ATOM 1596 C C . TYR A 1 211 ? 1.773 6.896 10.563 1.00 92.19 211 TYR A C 1
ATOM 1598 O O . TYR A 1 211 ? 2.375 6.928 9.486 1.00 92.19 211 TYR A O 1
ATOM 1606 N N . PRO A 1 212 ? 1.064 5.807 10.921 1.00 94.56 212 PRO A N 1
ATOM 1607 C CA . PRO A 1 212 ? 0.793 4.686 10.016 1.00 94.56 212 PRO A CA 1
ATOM 1608 C C . PRO A 1 212 ? 0.106 5.107 8.714 1.00 94.56 212 PRO A C 1
ATOM 1610 O O . PRO A 1 212 ? 0.309 4.488 7.673 1.00 94.56 212 PRO A O 1
ATOM 1613 N N . ILE A 1 213 ? -0.711 6.155 8.771 1.00 97.06 213 ILE A N 1
ATOM 1614 C CA . ILE A 1 213 ? -1.547 6.624 7.671 1.00 97.06 213 ILE A CA 1
ATOM 1615 C C . ILE A 1 213 ? -1.464 8.146 7.607 1.00 97.06 213 ILE A C 1
ATOM 1617 O O . ILE A 1 213 ? -1.604 8.807 8.639 1.00 97.06 213 ILE A O 1
ATOM 1621 N N . TYR A 1 214 ? -1.301 8.675 6.396 1.00 95.38 214 TYR A N 1
ATOM 1622 C CA . TYR A 1 214 ? -1.320 10.105 6.103 1.00 95.38 214 TYR A CA 1
ATOM 1623 C C . TYR A 1 214 ? -2.365 10.424 5.038 1.00 95.38 214 TYR A C 1
ATOM 1625 O O . TYR A 1 214 ? -2.139 10.166 3.853 1.00 95.38 214 TYR A O 1
ATOM 1633 N N . PHE A 1 215 ? -3.478 11.042 5.434 1.00 97.94 215 PHE A N 1
ATOM 1634 C CA . PHE A 1 215 ? -4.447 11.593 4.485 1.00 97.94 215 PHE A CA 1
ATOM 1635 C C . PHE A 1 215 ? -4.443 13.121 4.535 1.00 97.94 215 PHE A C 1
ATOM 1637 O O . PHE A 1 215 ? -4.849 13.714 5.531 1.00 97.94 215 PHE A O 1
ATOM 1644 N N . GLY A 1 216 ? -4.011 13.751 3.441 1.00 95.50 216 GLY A N 1
ATOM 1645 C CA . GLY A 1 216 ? -4.078 15.197 3.227 1.00 95.50 216 GLY A CA 1
ATOM 1646 C C . GLY A 1 216 ? -3.272 16.017 4.235 1.00 95.50 216 GLY A C 1
ATOM 1647 O O . GLY A 1 216 ? -3.851 16.859 4.921 1.00 95.50 216 GLY A O 1
ATOM 1648 N N . TYR A 1 217 ? -1.966 15.758 4.348 1.00 90.50 217 TYR A N 1
ATOM 1649 C CA . TYR A 1 217 ? -1.083 16.461 5.284 1.00 90.50 217 TYR A CA 1
ATOM 1650 C C . TYR A 1 217 ? -0.568 17.807 4.748 1.00 90.50 217 TYR A C 1
ATOM 1652 O O . TYR A 1 217 ? -0.265 18.681 5.557 1.00 90.50 217 TYR A O 1
ATOM 1660 N N . ASP A 1 218 ? -0.507 17.995 3.426 1.00 89.19 218 ASP A N 1
ATOM 1661 C CA . ASP A 1 218 ? -0.048 19.231 2.764 1.00 89.19 218 ASP A CA 1
ATOM 1662 C C . ASP A 1 218 ? -0.987 19.714 1.634 1.00 89.19 218 ASP A C 1
ATOM 1664 O O . ASP A 1 218 ? -0.812 20.797 1.075 1.00 89.19 218 ASP A O 1
ATOM 1668 N N . THR A 1 219 ? -2.019 18.947 1.262 1.00 91.31 219 THR A N 1
ATOM 1669 C CA . THR A 1 219 ? -2.952 19.389 0.213 1.00 91.31 219 THR A CA 1
ATOM 1670 C C . THR A 1 219 ? -3.890 20.514 0.649 1.00 91.31 219 THR A C 1
ATOM 1672 O O . THR A 1 219 ? -4.496 20.512 1.719 1.00 91.31 219 THR A O 1
ATOM 1675 N N . GLU A 1 220 ? -4.117 21.440 -0.283 1.00 93.94 220 GLU A N 1
ATOM 1676 C CA . GLU A 1 220 ? -5.125 22.498 -0.184 1.00 93.94 220 GLU A CA 1
ATOM 1677 C C . GLU A 1 220 ? -6.483 22.099 -0.789 1.00 93.94 220 GLU A C 1
ATOM 1679 O O . GLU A 1 220 ? -7.445 22.876 -0.750 1.00 93.94 220 GLU A O 1
ATOM 1684 N N . LYS A 1 221 ? -6.579 20.916 -1.411 1.00 96.25 221 LYS A N 1
ATOM 1685 C CA . LYS A 1 221 ? -7.798 20.450 -2.086 1.00 96.25 221 LYS A CA 1
ATOM 1686 C C . LYS A 1 221 ? -8.663 19.628 -1.148 1.00 96.25 221 LYS A C 1
ATOM 1688 O O . LYS A 1 221 ? -8.161 18.798 -0.405 1.00 96.25 221 LYS A O 1
ATOM 1693 N N . GLN A 1 222 ? -9.977 19.820 -1.235 1.00 97.31 222 GLN A N 1
ATOM 1694 C CA . GLN A 1 222 ? -10.933 18.981 -0.517 1.00 97.31 222 GLN A CA 1
ATOM 1695 C C . GLN A 1 222 ? -11.157 17.665 -1.257 1.00 97.31 222 GLN A C 1
ATOM 1697 O O . GLN A 1 222 ? -11.416 17.682 -2.461 1.00 97.31 222 GLN A O 1
ATOM 1702 N N . PHE A 1 223 ? -11.117 16.541 -0.551 1.00 98.44 223 PHE A N 1
ATOM 1703 C CA . PHE A 1 223 ? -11.347 15.215 -1.130 1.00 98.44 223 PHE A CA 1
ATOM 1704 C C . PHE A 1 223 ? -11.971 14.262 -0.111 1.00 98.44 223 PHE A C 1
ATOM 1706 O O . PHE A 1 223 ? -12.022 14.564 1.077 1.00 98.44 223 PHE A O 1
ATOM 1713 N N . SER A 1 224 ? -12.475 13.125 -0.577 1.00 98.69 224 SER A N 1
ATOM 1714 C CA . SER A 1 224 ? -13.134 12.122 0.254 1.00 98.69 224 SER A CA 1
ATOM 1715 C C . SER A 1 224 ? -12.358 10.819 0.297 1.00 98.69 224 SER A C 1
ATOM 1717 O O . SER A 1 224 ? -11.881 10.341 -0.732 1.00 98.69 224 SER A O 1
ATOM 1719 N N . VAL A 1 225 ? -12.305 10.215 1.481 1.00 98.81 225 VAL A N 1
ATOM 1720 C CA . VAL A 1 225 ? -11.754 8.873 1.689 1.00 98.81 225 VAL A CA 1
ATOM 1721 C C . VAL A 1 225 ? -12.800 8.031 2.411 1.00 98.81 225 VAL A C 1
ATOM 1723 O O . VAL A 1 225 ? -13.266 8.408 3.486 1.00 98.81 225 VAL A O 1
ATOM 1726 N N . LEU A 1 226 ? -13.160 6.898 1.812 1.00 98.81 226 LEU A N 1
ATOM 1727 C CA . LEU A 1 226 ? -13.880 5.809 2.470 1.00 98.81 226 LEU A CA 1
ATOM 1728 C C . LEU A 1 226 ? -12.851 4.787 2.958 1.00 98.81 226 LEU A C 1
ATOM 1730 O O . LEU A 1 226 ? -12.112 4.248 2.137 1.00 98.81 226 LEU A O 1
ATOM 1734 N N . MET A 1 227 ? -12.829 4.500 4.257 1.00 98.88 227 MET A N 1
ATOM 1735 C CA . MET A 1 227 ? -12.070 3.391 4.831 1.00 98.88 227 MET A CA 1
ATOM 1736 C C . MET A 1 227 ? -13.029 2.441 5.546 1.00 98.88 227 MET A C 1
ATOM 1738 O O . MET A 1 227 ? -13.696 2.844 6.499 1.00 98.88 227 MET A O 1
ATOM 1742 N N . ARG A 1 228 ? -13.115 1.200 5.060 1.00 98.88 228 ARG A N 1
ATOM 1743 C CA . ARG A 1 228 ? -14.048 0.186 5.557 1.00 98.88 228 ARG A CA 1
ATOM 1744 C C . ARG A 1 228 ? -13.368 -1.153 5.776 1.00 98.88 228 ARG A C 1
ATOM 1746 O O . ARG A 1 228 ? -12.593 -1.583 4.927 1.00 98.88 228 ARG A O 1
ATOM 1753 N N . ASN A 1 229 ? -13.708 -1.854 6.857 1.00 98.88 229 ASN A N 1
ATOM 1754 C CA . ASN A 1 229 ? -13.137 -3.172 7.157 1.00 98.88 229 ASN A CA 1
ATOM 1755 C C . ASN A 1 229 ? -11.604 -3.157 7.142 1.00 98.88 229 ASN A C 1
ATOM 1757 O O . ASN A 1 229 ? -10.985 -4.136 6.739 1.00 98.88 229 ASN A O 1
ATOM 1761 N N . THR A 1 230 ? -10.977 -2.042 7.514 1.00 98.88 230 THR A N 1
ATOM 1762 C CA . THR A 1 230 ? -9.523 -1.888 7.434 1.00 98.88 230 THR A CA 1
ATOM 1763 C C . THR A 1 230 ? -8.927 -1.994 8.823 1.00 98.88 230 THR A C 1
ATOM 1765 O O . THR A 1 230 ? -9.303 -1.240 9.717 1.00 98.88 230 THR A O 1
ATOM 1768 N N . ILE A 1 231 ? -7.985 -2.918 9.002 1.00 98.94 231 ILE A N 1
ATOM 1769 C CA . ILE A 1 231 ? -7.266 -3.090 10.264 1.00 98.94 231 ILE A CA 1
ATOM 1770 C C . ILE A 1 231 ? -6.007 -2.235 10.243 1.00 98.94 231 ILE A C 1
ATOM 1772 O O . ILE A 1 231 ? -5.147 -2.425 9.385 1.00 98.94 231 ILE A O 1
ATOM 1776 N N . ILE A 1 232 ? -5.865 -1.357 11.233 1.00 98.62 232 ILE A N 1
ATOM 1777 C CA . ILE A 1 232 ? -4.635 -0.623 11.520 1.00 98.62 232 ILE A CA 1
ATOM 1778 C C . ILE A 1 232 ? -4.088 -1.090 12.870 1.00 98.62 232 ILE A C 1
ATOM 1780 O O . ILE A 1 232 ? -4.673 -0.812 13.919 1.00 98.62 232 ILE A O 1
ATOM 1784 N N . LEU A 1 233 ? -2.942 -1.770 12.844 1.00 98.25 233 LEU A N 1
ATOM 1785 C CA . LEU A 1 233 ? -2.142 -2.081 14.025 1.00 98.25 233 LEU A CA 1
ATOM 1786 C C . LEU A 1 233 ? -0.882 -1.209 14.022 1.00 98.25 233 LEU A C 1
ATOM 1788 O O . LEU A 1 233 ? -0.002 -1.397 13.183 1.00 98.25 233 LEU A O 1
ATOM 1792 N N . GLY A 1 234 ? -0.795 -0.261 14.952 1.00 95.56 234 GLY A N 1
ATOM 1793 C CA . GLY A 1 234 ? 0.378 0.605 15.117 1.00 95.56 234 GLY A CA 1
ATOM 1794 C C . GLY A 1 234 ? 1.134 0.356 16.423 1.00 95.56 234 GLY A C 1
ATOM 1795 O O . GLY A 1 234 ? 0.923 -0.655 17.088 1.00 95.56 234 GLY A O 1
ATOM 1796 N N . ASP A 1 235 ? 1.994 1.304 16.815 1.00 93.81 235 ASP A N 1
ATOM 1797 C CA . ASP A 1 235 ? 2.661 1.314 18.132 1.00 93.81 235 ASP A CA 1
ATOM 1798 C C . ASP A 1 235 ? 2.267 2.544 18.968 1.00 93.81 235 ASP A C 1
ATOM 1800 O O . ASP A 1 235 ? 1.528 2.416 19.946 1.00 93.81 235 ASP A O 1
ATOM 1804 N N . ARG A 1 236 ? 2.732 3.745 18.580 1.00 94.25 236 ARG A N 1
ATOM 1805 C CA . ARG A 1 236 ? 2.579 4.985 19.379 1.00 94.25 236 ARG A CA 1
ATOM 1806 C C . ARG A 1 236 ? 1.965 6.177 18.660 1.00 94.25 236 ARG A C 1
ATOM 1808 O O . ARG A 1 236 ? 1.514 7.095 19.332 1.00 94.25 236 ARG A O 1
ATOM 1815 N N . ASN A 1 237 ? 2.016 6.224 17.333 1.00 94.19 237 ASN A N 1
ATOM 1816 C CA . ASN A 1 237 ? 1.537 7.385 16.582 1.00 94.19 237 ASN A CA 1
ATOM 1817 C C . ASN A 1 237 ? 0.142 7.080 16.024 1.00 94.19 237 ASN A C 1
ATOM 1819 O O . ASN A 1 237 ? -0.070 5.964 15.541 1.00 94.19 237 ASN A O 1
ATOM 1823 N N . PRO A 1 238 ? -0.800 8.034 16.096 1.00 96.31 238 PRO A N 1
ATOM 1824 C CA . PRO A 1 238 ? -2.171 7.819 15.645 1.00 96.31 238 PRO A CA 1
ATOM 1825 C C . PRO A 1 238 ? -2.278 7.708 14.118 1.00 96.31 238 PRO A C 1
ATOM 1827 O O . PRO A 1 238 ? -1.346 7.988 13.379 1.00 96.31 238 PRO A O 1
ATOM 1830 N N . VAL A 1 239 ? -3.444 7.340 13.606 1.00 97.81 239 VAL A N 1
ATOM 1831 C CA . VAL A 1 239 ? -3.791 7.616 12.202 1.00 97.81 239 VAL A CA 1
ATOM 1832 C C . VAL A 1 239 ? -3.945 9.130 12.022 1.00 97.81 239 VAL A C 1
ATOM 1834 O O . VAL A 1 239 ? -4.578 9.761 12.865 1.00 97.81 239 VAL A O 1
ATOM 1837 N N . PHE A 1 240 ? -3.412 9.716 10.945 1.00 97.88 240 PHE A N 1
ATOM 1838 C CA . PHE A 1 240 ? -3.557 11.149 10.665 1.00 97.88 240 PHE A CA 1
ATOM 1839 C C . PHE A 1 240 ? -4.454 11.417 9.451 1.00 97.88 240 PHE A C 1
ATOM 1841 O O . PHE A 1 240 ? -4.213 10.918 8.347 1.00 97.88 240 PHE A O 1
ATOM 1848 N N . VAL A 1 241 ? -5.457 12.274 9.649 1.00 98.50 241 VAL A N 1
ATOM 1849 C CA . VAL A 1 241 ? -6.397 12.734 8.625 1.00 98.50 241 VAL A CA 1
ATOM 1850 C C . VAL A 1 241 ? -6.589 14.253 8.722 1.00 98.50 241 VAL A C 1
ATOM 1852 O O . VAL A 1 241 ? -7.160 14.781 9.679 1.00 98.50 241 VAL A O 1
ATOM 1855 N N . GLY A 1 242 ? -6.127 14.977 7.705 1.00 97.50 242 GLY A N 1
ATOM 1856 C CA . GLY A 1 242 ? -6.147 16.437 7.658 1.00 97.50 242 GLY A CA 1
ATOM 1857 C C . GLY A 1 242 ? -7.538 17.057 7.473 1.00 97.50 242 GLY A C 1
ATOM 1858 O O . GLY A 1 242 ? -8.505 16.411 7.076 1.00 97.50 242 GLY A O 1
ATOM 1859 N N . GLU A 1 243 ? -7.636 18.368 7.710 1.00 96.69 243 GLU A N 1
ATOM 1860 C CA . GLU A 1 243 ? -8.896 19.138 7.675 1.00 96.69 243 GLU A CA 1
ATOM 1861 C C . GLU A 1 243 ? -9.565 19.218 6.295 1.00 96.69 243 GLU A C 1
ATOM 1863 O O . GLU A 1 243 ? -10.743 19.561 6.187 1.00 96.69 243 GLU A O 1
ATOM 1868 N N . LYS A 1 244 ? -8.819 18.956 5.216 1.00 96.88 244 LYS A N 1
ATOM 1869 C CA . LYS A 1 244 ? -9.364 18.963 3.851 1.00 96.88 244 LYS A CA 1
ATOM 1870 C C . LYS A 1 244 ? -9.990 17.627 3.453 1.00 96.88 244 LYS A C 1
ATOM 1872 O O . LYS A 1 244 ? -10.588 17.536 2.381 1.00 96.88 244 LYS A O 1
ATOM 1877 N N . VAL A 1 245 ? -9.870 16.603 4.291 1.00 98.38 245 VAL A N 1
ATOM 1878 C CA . VAL A 1 245 ? -10.409 15.276 4.011 1.00 98.38 245 VAL A CA 1
ATOM 1879 C C . VAL A 1 245 ? -11.825 15.182 4.565 1.00 98.38 245 VAL A C 1
ATOM 1881 O O . VAL A 1 245 ? -12.059 15.429 5.739 1.00 98.38 245 VAL A O 1
ATOM 1884 N N . ASN A 1 246 ? -12.785 14.795 3.735 1.00 98.19 246 ASN A N 1
ATOM 1885 C CA . ASN A 1 246 ? -14.074 14.294 4.189 1.00 98.19 246 ASN A CA 1
ATOM 1886 C C . ASN A 1 246 ? -13.949 12.777 4.377 1.00 98.19 246 ASN A C 1
ATOM 1888 O O . ASN A 1 246 ? -14.054 12.014 3.409 1.00 98.19 246 ASN A O 1
ATOM 1892 N N . PHE A 1 247 ? -13.651 12.365 5.606 1.00 98.50 247 PHE A N 1
ATOM 1893 C CA . PHE A 1 247 ? -13.331 10.987 5.957 1.00 98.50 247 PHE A CA 1
ATOM 1894 C C . PHE A 1 247 ? -14.556 10.225 6.459 1.00 98.50 247 PHE A C 1
ATOM 1896 O O . PHE A 1 247 ? -15.268 10.691 7.350 1.00 98.50 247 PHE A O 1
ATOM 1903 N N . HIS A 1 248 ? -14.784 9.042 5.891 1.00 98.56 248 HIS A N 1
ATOM 1904 C CA . HIS A 1 248 ? -15.788 8.093 6.350 1.00 98.56 248 HIS A CA 1
ATOM 1905 C C . HIS A 1 248 ? -15.096 6.803 6.785 1.00 98.56 248 HIS A C 1
ATOM 1907 O O . HIS A 1 248 ? -14.578 6.061 5.947 1.00 98.56 248 HIS A O 1
ATOM 1913 N N . LEU A 1 249 ? -15.092 6.573 8.096 1.00 98.75 249 LEU A N 1
ATOM 1914 C CA . LEU A 1 249 ? -14.534 5.394 8.740 1.00 98.75 249 LEU A CA 1
ATOM 1915 C C . LEU A 1 249 ? -15.670 4.457 9.156 1.00 98.75 249 LEU A C 1
ATOM 1917 O O . LEU A 1 249 ? -16.585 4.878 9.862 1.00 98.75 249 LEU A O 1
ATOM 1921 N N . ASP A 1 250 ? -15.607 3.201 8.731 1.00 98.62 250 ASP A N 1
ATOM 1922 C CA . ASP A 1 250 ? -16.693 2.238 8.917 1.00 98.62 250 ASP A CA 1
ATOM 1923 C C . ASP A 1 250 ? -16.147 0.840 9.230 1.00 98.62 250 ASP A C 1
ATOM 1925 O O . ASP A 1 250 ? -15.290 0.330 8.509 1.00 98.62 250 ASP A O 1
ATOM 1929 N N . HIS A 1 251 ? -16.624 0.205 10.301 1.00 98.75 251 HIS A N 1
ATOM 1930 C CA . HIS A 1 251 ? -16.270 -1.172 10.670 1.00 98.75 251 HIS A CA 1
ATOM 1931 C C . HIS A 1 251 ? -14.759 -1.475 10.604 1.00 98.75 251 HIS A C 1
ATOM 1933 O O . HIS A 1 251 ? -14.335 -2.470 10.027 1.00 98.75 251 HIS A O 1
ATOM 1939 N N . SER A 1 252 ? -13.925 -0.574 11.125 1.00 98.81 252 SER A N 1
ATOM 1940 C CA . SER A 1 252 ? -12.466 -0.624 10.985 1.00 98.81 252 SER A CA 1
ATOM 1941 C C . SER A 1 252 ? -11.764 -0.617 12.352 1.00 98.81 252 SER A C 1
ATOM 1943 O O . SER A 1 252 ? -11.988 0.303 13.146 1.00 98.81 252 SER A O 1
ATOM 1945 N N . PRO A 1 253 ? -10.900 -1.607 12.652 1.00 98.56 253 PRO A N 1
ATOM 1946 C CA . PRO A 1 253 ? -10.099 -1.609 13.868 1.00 98.56 253 PRO A CA 1
ATOM 1947 C C . PRO A 1 253 ? -8.921 -0.638 13.768 1.00 98.56 253 PRO A C 1
ATOM 1949 O O . PRO A 1 253 ? -8.077 -0.779 12.884 1.00 98.56 253 PRO A O 1
ATOM 1952 N N . ILE A 1 254 ? -8.814 0.302 14.707 1.00 98.62 254 ILE A N 1
ATOM 1953 C CA . ILE A 1 254 ? -7.631 1.157 14.880 1.00 98.62 254 ILE A CA 1
ATOM 1954 C C . ILE A 1 254 ? -7.062 0.907 16.274 1.00 98.62 254 ILE A C 1
ATOM 1956 O O . ILE A 1 254 ? -7.626 1.350 17.278 1.00 98.62 254 ILE A O 1
ATOM 1960 N N . TYR A 1 255 ? -5.949 0.177 16.335 1.00 98.50 255 TYR A N 1
ATOM 1961 C CA . TYR A 1 255 ? -5.312 -0.209 17.588 1.00 98.50 255 TYR A CA 1
ATOM 1962 C C . TYR A 1 255 ? -3.844 0.218 17.640 1.00 98.50 255 TYR A C 1
ATOM 1964 O O . TYR A 1 255 ? -2.971 -0.353 16.986 1.00 98.50 255 TYR A O 1
ATOM 1972 N N . ILE A 1 256 ? -3.587 1.234 18.459 1.00 97.88 256 ILE A N 1
ATOM 1973 C CA . ILE A 1 256 ? -2.295 1.859 18.732 1.00 97.88 256 ILE A CA 1
ATOM 1974 C C . ILE A 1 256 ? -2.034 1.691 20.244 1.00 97.88 256 ILE A C 1
ATOM 1976 O O . ILE A 1 256 ? -2.398 2.563 21.039 1.00 97.88 256 ILE A O 1
ATOM 1980 N N . PRO A 1 257 ? -1.486 0.542 20.685 1.00 96.19 257 PRO A N 1
ATOM 1981 C CA . PRO A 1 257 ? -1.498 0.117 22.089 1.00 96.19 257 PRO A CA 1
ATOM 1982 C C . PRO A 1 257 ? -0.721 1.033 23.037 1.00 96.19 257 PRO A C 1
ATOM 1984 O O . PRO A 1 257 ? -1.014 1.069 24.231 1.00 96.19 257 PRO A O 1
ATOM 1987 N N . ASN A 1 258 ? 0.274 1.762 22.529 1.00 95.69 258 ASN A N 1
ATOM 1988 C CA . ASN A 1 258 ? 1.128 2.646 23.318 1.00 95.69 258 ASN A CA 1
ATOM 1989 C C . ASN A 1 258 ? 0.807 4.131 23.082 1.00 95.69 258 ASN A C 1
ATOM 1991 O O . ASN A 1 258 ? 1.672 4.988 23.280 1.00 95.69 258 ASN A O 1
ATOM 1995 N N . SER A 1 259 ? -0.434 4.433 22.687 1.00 96.19 259 SER A N 1
ATOM 1996 C CA . SER A 1 259 ? -0.955 5.790 22.517 1.00 96.19 259 SER A CA 1
ATOM 1997 C C . SER A 1 259 ? -2.324 5.959 23.173 1.00 96.19 259 SER A C 1
ATOM 1999 O O . SER A 1 259 ? -3.175 5.077 23.109 1.00 96.19 259 SER A O 1
ATOM 2001 N N . GLU A 1 260 ? -2.568 7.128 23.762 1.00 96.62 260 GLU A N 1
ATOM 2002 C CA . GLU A 1 260 ? -3.918 7.537 24.171 1.00 96.62 260 GLU A CA 1
ATOM 2003 C C . GLU A 1 260 ? -4.775 7.920 22.953 1.00 96.62 260 GLU A C 1
ATOM 2005 O O . GLU A 1 260 ? -5.969 7.626 22.902 1.00 96.62 260 GLU A O 1
ATOM 2010 N N . VAL A 1 261 ? -4.146 8.537 21.950 1.00 98.12 261 VAL A N 1
ATOM 2011 C CA . VAL A 1 261 ? -4.793 8.981 20.713 1.00 98.12 261 VAL A CA 1
ATOM 2012 C C . VAL A 1 261 ? -4.616 7.906 19.648 1.00 98.12 261 VAL A C 1
ATOM 2014 O O . VAL A 1 261 ? -3.497 7.511 19.328 1.00 98.12 261 VAL A O 1
ATOM 2017 N N . GLN A 1 262 ? -5.726 7.438 19.094 1.00 98.38 262 GLN A N 1
ATOM 2018 C CA . GLN A 1 262 ? -5.761 6.399 18.065 1.00 98.38 262 GLN A CA 1
ATOM 2019 C C . GLN A 1 262 ? -5.868 7.011 16.663 1.00 98.38 262 GLN A C 1
ATOM 2021 O O . GLN A 1 262 ? -5.265 6.514 15.713 1.00 98.38 262 GLN A O 1
ATOM 2026 N N . LEU A 1 263 ? -6.607 8.116 16.548 1.00 98.62 263 LEU A N 1
ATOM 2027 C CA . LEU A 1 263 ? -6.880 8.828 15.303 1.00 98.62 263 LEU A CA 1
ATOM 2028 C C . LEU A 1 263 ? -6.886 10.339 15.556 1.00 98.62 263 LEU A C 1
ATOM 2030 O O . LEU A 1 263 ? -7.487 10.814 16.518 1.00 98.62 263 LEU A O 1
ATOM 2034 N N . GLU A 1 264 ? -6.264 11.090 14.658 1.00 98.38 264 GLU A N 1
ATOM 2035 C CA . GLU A 1 264 ? -6.411 12.534 14.516 1.00 98.38 264 GLU A CA 1
ATOM 2036 C C . GLU A 1 264 ? -7.172 12.811 13.223 1.00 98.38 264 GLU A C 1
ATOM 2038 O O . GLU A 1 264 ? -6.727 12.424 12.144 1.00 98.38 264 GLU A O 1
ATOM 2043 N N . TYR A 1 265 ? -8.324 13.471 13.319 1.00 97.94 265 TYR A N 1
ATOM 2044 C CA . TYR A 1 265 ? -9.141 13.814 12.164 1.00 97.94 265 TYR A CA 1
ATOM 2045 C C . TYR A 1 265 ? -9.678 15.239 12.265 1.00 97.94 265 TYR A C 1
ATOM 2047 O O . TYR A 1 265 ? -10.406 15.581 13.195 1.00 97.94 265 TYR A O 1
ATOM 2055 N N . GLY A 1 266 ? -9.306 16.086 11.300 1.00 94.06 266 GLY A N 1
ATOM 2056 C CA . GLY A 1 266 ? -9.831 17.450 11.190 1.00 94.06 266 GLY A CA 1
ATOM 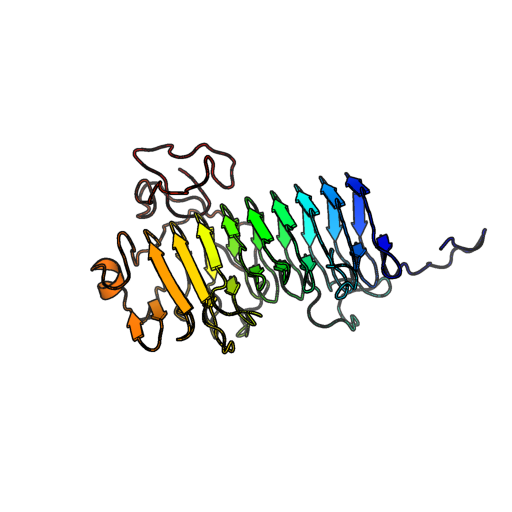2057 C C . GLY A 1 266 ? -9.535 18.321 12.415 1.00 94.06 266 GLY A C 1
ATOM 2058 O O . GLY A 1 266 ? -10.361 19.145 12.801 1.00 94.06 266 GLY A O 1
ATOM 2059 N N . GLY A 1 267 ? -8.387 18.094 13.063 1.00 93.88 267 GLY A N 1
ATOM 2060 C CA . GLY A 1 267 ? -7.990 18.778 14.297 1.00 93.88 267 GLY A CA 1
ATOM 2061 C C . GLY A 1 267 ? -8.629 18.223 15.578 1.00 93.88 267 GLY A C 1
ATOM 2062 O O . GLY A 1 267 ? -8.401 18.775 16.654 1.00 93.88 267 GLY A O 1
ATOM 2063 N N . VAL A 1 268 ? -9.410 17.143 15.487 1.00 97.50 268 VAL A N 1
ATOM 2064 C CA . VAL A 1 268 ? -9.991 16.425 16.630 1.00 97.50 268 VAL A CA 1
ATOM 2065 C C . VAL A 1 268 ? -9.212 15.135 16.869 1.00 97.50 268 VAL A C 1
ATOM 2067 O O . VAL A 1 268 ? -8.885 14.415 15.928 1.00 97.50 268 VAL A O 1
ATOM 2070 N N . THR A 1 269 ? -8.919 14.833 18.130 1.00 98.38 269 THR A N 1
ATOM 2071 C CA . THR A 1 269 ? -8.278 13.581 18.539 1.00 98.38 269 THR A CA 1
ATOM 2072 C C . THR A 1 269 ? -9.326 12.593 19.047 1.00 98.38 269 THR A C 1
ATOM 2074 O O . THR A 1 269 ? -10.231 12.966 19.790 1.00 98.38 269 THR A O 1
ATOM 2077 N N . TYR A 1 270 ? -9.185 11.326 18.668 1.00 98.75 270 TYR A N 1
ATOM 2078 C CA . TYR A 1 270 ? -10.077 10.237 19.055 1.00 98.75 270 TYR A CA 1
ATOM 2079 C C . TYR A 1 270 ? -9.302 9.200 19.866 1.00 98.75 270 TYR A C 1
ATOM 2081 O O . TYR A 1 270 ? -8.271 8.682 19.423 1.00 98.75 270 TYR A O 1
ATOM 2089 N N . THR A 1 271 ? -9.799 8.904 21.064 1.00 98.75 271 THR A N 1
ATOM 2090 C CA . THR A 1 271 ? -9.270 7.846 21.934 1.00 98.75 271 THR A CA 1
ATOM 2091 C C . THR A 1 271 ? -9.922 6.502 21.615 1.00 98.75 271 THR A C 1
ATOM 2093 O O . THR A 1 271 ? -10.917 6.435 20.890 1.00 98.75 271 THR A O 1
ATOM 2096 N N . SER A 1 272 ? -9.410 5.419 22.203 1.00 98.50 272 SER A N 1
ATOM 2097 C CA . SER A 1 272 ? -10.040 4.099 22.083 1.00 98.50 272 SER A CA 1
ATOM 2098 C C . SER A 1 272 ? -11.502 4.093 22.547 1.00 98.50 272 SER A C 1
ATOM 2100 O O . SER A 1 272 ? -12.334 3.477 21.895 1.00 98.50 272 SER A O 1
ATOM 2102 N N . GLU A 1 273 ? -11.837 4.805 23.631 1.00 98.50 273 GLU A N 1
ATOM 2103 C CA . GLU A 1 273 ? -13.216 4.882 24.143 1.00 98.50 273 GLU 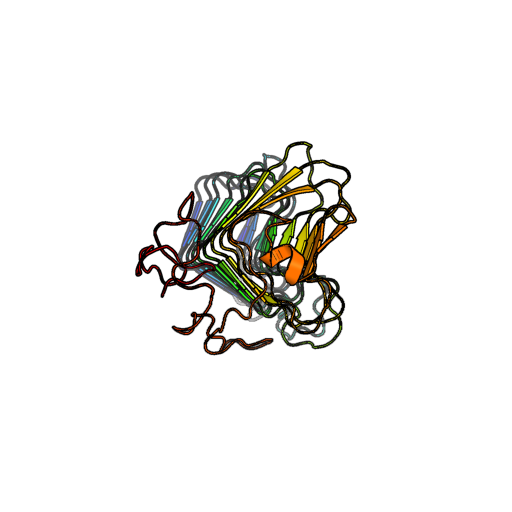A CA 1
ATOM 2104 C C . GLU A 1 273 ? -14.158 5.585 23.158 1.00 98.50 273 GLU A C 1
ATOM 2106 O O . GLU A 1 273 ? -15.267 5.109 22.941 1.00 98.50 273 GLU A O 1
ATOM 2111 N N . MET A 1 274 ? -13.702 6.671 22.524 1.00 98.62 274 MET A N 1
ATOM 2112 C CA . MET A 1 274 ? -14.488 7.419 21.533 1.00 98.62 274 MET A CA 1
ATOM 2113 C C . MET A 1 274 ? -14.731 6.608 20.255 1.00 98.62 274 MET A C 1
ATOM 2115 O O . MET A 1 274 ? -15.806 6.674 19.661 1.00 98.62 274 MET A O 1
ATOM 2119 N N . ILE A 1 275 ? -13.737 5.827 19.821 1.00 98.62 275 ILE A N 1
ATOM 2120 C CA . ILE A 1 275 ? -13.902 4.919 18.680 1.00 98.62 275 ILE A CA 1
ATOM 2121 C C . ILE A 1 275 ? -14.942 3.845 19.018 1.00 98.62 275 ILE A C 1
ATOM 2123 O O . ILE A 1 275 ? -15.904 3.669 18.277 1.00 98.62 275 ILE A O 1
ATOM 2127 N N . GLU A 1 276 ? -14.793 3.181 20.165 1.00 98.25 276 GLU A N 1
ATOM 2128 C CA . GLU A 1 276 ? -15.678 2.096 20.615 1.00 98.25 276 GLU A CA 1
ATOM 2129 C C . GLU A 1 276 ? -17.110 2.560 20.940 1.00 98.25 276 GLU A C 1
ATOM 2131 O O . GLU A 1 276 ? -18.044 1.759 20.899 1.00 98.25 276 GLU A O 1
ATOM 2136 N N . SER A 1 277 ? -17.306 3.840 21.276 1.00 98.00 277 SER A N 1
ATOM 2137 C CA . SER A 1 277 ? -18.629 4.431 21.515 1.00 98.00 277 SER A CA 1
ATOM 2138 C C . SER A 1 277 ? -19.354 4.847 20.226 1.00 98.00 277 SER A C 1
ATOM 2140 O O . SER A 1 277 ? -20.542 5.177 20.287 1.00 98.00 277 SER A O 1
ATOM 2142 N N . GLY A 1 278 ? -18.672 4.812 19.073 1.00 97.75 278 GLY A N 1
ATOM 2143 C CA . GLY A 1 278 ? -19.220 5.178 17.765 1.00 97.75 278 GLY A CA 1
ATOM 2144 C C . GLY A 1 278 ? -19.131 6.671 17.424 1.00 97.75 278 GLY A C 1
ATOM 2145 O O . GLY A 1 278 ? -19.821 7.133 16.516 1.00 97.75 278 GLY A O 1
ATOM 2146 N N . GLU A 1 279 ? -18.292 7.458 18.110 1.00 98.06 279 GLU A N 1
ATOM 2147 C CA . GLU A 1 279 ? -18.160 8.902 17.829 1.00 98.06 279 GLU A CA 1
ATOM 2148 C C . GLU A 1 279 ? -17.571 9.211 16.443 1.00 98.06 279 GLU A C 1
ATOM 2150 O O . GLU A 1 279 ? -17.725 10.329 15.945 1.00 98.06 279 GLU A O 1
ATOM 2155 N N . ILE A 1 280 ? -16.920 8.234 15.803 1.00 96.81 280 ILE A N 1
ATOM 2156 C CA . ILE A 1 280 ? -16.319 8.365 14.468 1.00 96.81 280 ILE A CA 1
ATOM 2157 C C . ILE A 1 280 ? -16.792 7.279 13.495 1.00 96.81 280 ILE A C 1
ATOM 2159 O O . ILE A 1 280 ? -16.015 6.739 12.716 1.00 96.81 280 ILE A O 1
ATOM 2163 N N . GLY A 1 281 ? -18.087 6.970 13.524 1.00 95.75 281 GLY A N 1
ATOM 2164 C CA . GLY A 1 281 ? -18.718 6.019 12.608 1.00 95.75 281 GLY A CA 1
ATOM 2165 C C . GLY A 1 281 ? -19.010 4.665 13.246 1.00 95.75 281 GLY A C 1
ATOM 2166 O O . GLY A 1 281 ? -18.538 4.356 14.341 1.00 95.75 281 GLY A O 1
ATOM 2167 N N . ASP A 1 282 ? -19.821 3.875 12.550 1.00 95.12 282 ASP A N 1
ATOM 2168 C CA . ASP A 1 282 ? -20.384 2.635 13.074 1.00 95.12 282 ASP A CA 1
ATOM 2169 C C . ASP A 1 282 ? -19.387 1.471 12.984 1.00 95.12 282 ASP A C 1
ATOM 2171 O O . ASP A 1 282 ? -18.574 1.384 12.064 1.00 95.12 282 ASP A O 1
ATOM 2175 N N . GLY A 1 283 ? -19.450 0.560 13.959 1.00 97.81 283 GLY A N 1
ATOM 2176 C CA . GLY A 1 283 ? -18.696 -0.700 13.955 1.00 97.81 283 GLY A CA 1
ATOM 2177 C C . GLY A 1 283 ? -17.178 -0.568 14.112 1.00 97.81 283 GLY A C 1
ATOM 2178 O O . GLY A 1 283 ? -16.478 -1.579 14.103 1.00 97.81 283 GLY A O 1
ATOM 2179 N N . ASN A 1 284 ? -16.650 0.648 14.254 1.00 98.75 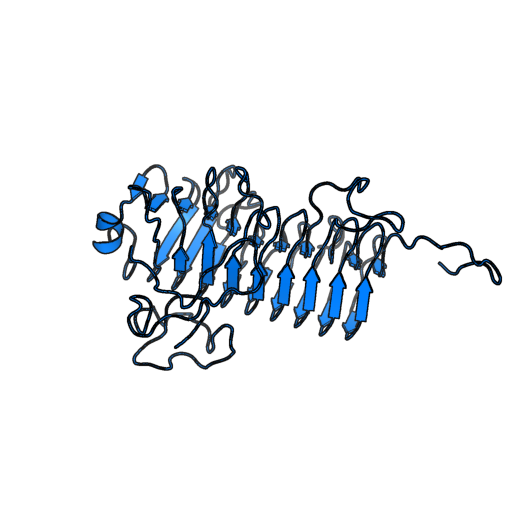284 ASN A N 1
ATOM 2180 C CA . ASN A 1 284 ? -15.230 0.868 14.495 1.00 98.75 284 ASN A CA 1
ATOM 2181 C C . ASN A 1 284 ? -14.849 0.414 15.905 1.00 98.75 284 ASN A C 1
ATOM 2183 O O . ASN A 1 284 ? -15.593 0.616 16.864 1.00 98.75 284 ASN A O 1
ATOM 2187 N N . ILE A 1 285 ? -13.672 -0.192 16.029 1.00 98.56 285 ILE A N 1
ATOM 2188 C CA . ILE A 1 285 ? -13.176 -0.726 17.301 1.00 98.56 285 ILE A CA 1
ATOM 2189 C C . ILE A 1 285 ? -11.720 -0.319 17.523 1.00 98.56 285 ILE A C 1
ATOM 2191 O O . ILE A 1 285 ? -10.982 -0.028 16.585 1.00 98.56 285 ILE A O 1
ATOM 2195 N N . SER A 1 286 ? -11.281 -0.317 18.775 1.00 98.50 286 SER A N 1
ATOM 2196 C CA . SER A 1 286 ? -9.897 -0.054 19.164 1.00 98.50 286 SER A CA 1
ATOM 2197 C C . SER A 1 286 ? -9.390 -1.188 20.047 1.00 98.50 286 SER A C 1
ATOM 2199 O O . SER A 1 286 ? -9.172 -1.053 21.253 1.00 98.50 286 SER A O 1
ATOM 2201 N N . ARG A 1 287 ? -9.239 -2.361 19.423 1.00 98.25 287 ARG A N 1
ATOM 2202 C CA . ARG A 1 287 ? -8.804 -3.607 20.064 1.00 98.25 287 ARG A CA 1
ATOM 2203 C C . ARG A 1 287 ? -7.752 -4.298 19.220 1.00 98.25 287 ARG A C 1
ATOM 2205 O O . ARG A 1 287 ? -7.767 -4.207 17.997 1.00 98.25 287 ARG A O 1
ATOM 2212 N N . ASP A 1 288 ? -6.884 -5.029 19.906 1.00 98.38 288 ASP A N 1
ATOM 2213 C CA . ASP A 1 288 ? -5.886 -5.899 19.295 1.00 98.38 288 ASP A CA 1
ATOM 2214 C C . ASP A 1 288 ? -6.542 -6.845 18.269 1.00 98.38 288 ASP A C 1
ATOM 2216 O O . ASP A 1 288 ? -7.424 -7.619 18.655 1.00 98.38 288 ASP A O 1
ATOM 2220 N N . PRO A 1 289 ? -6.132 -6.807 16.985 1.00 98.12 289 PRO A N 1
ATOM 2221 C CA . PRO A 1 289 ? -6.675 -7.674 15.944 1.00 98.12 289 PRO A CA 1
ATOM 2222 C C . PRO A 1 289 ? -6.245 -9.139 16.085 1.00 98.12 289 PRO A C 1
ATOM 2224 O O . PRO A 1 289 ? -6.759 -9.980 15.352 1.00 98.12 289 PRO A O 1
ATOM 2227 N N . ARG A 1 290 ? -5.341 -9.479 17.017 1.00 98.31 290 ARG A N 1
ATOM 2228 C CA . ARG A 1 290 ? -4.943 -10.863 17.329 1.00 98.31 290 ARG A CA 1
ATOM 2229 C C . ARG A 1 290 ? -4.446 -11.625 16.097 1.00 98.31 290 ARG A C 1
ATOM 2231 O O . ARG A 1 290 ? -4.932 -12.712 15.789 1.00 98.31 290 ARG A O 1
ATOM 2238 N N . PHE A 1 291 ? -3.470 -11.058 15.393 1.00 98.50 291 PHE A N 1
ATOM 2239 C CA . PHE A 1 291 ? -2.777 -11.758 14.308 1.00 98.50 291 PHE A CA 1
ATOM 2240 C C . PHE A 1 291 ? -1.981 -12.964 14.829 1.00 98.50 291 PHE A C 1
ATOM 2242 O O . PHE A 1 291 ? -1.478 -12.934 15.953 1.00 98.50 291 PHE A O 1
ATOM 2249 N N . ILE A 1 292 ? -1.835 -14.011 14.010 1.00 98.44 292 ILE A N 1
ATOM 2250 C CA . ILE A 1 292 ? -1.097 -15.232 14.380 1.00 98.44 292 ILE A CA 1
ATOM 2251 C C . ILE A 1 292 ? 0.389 -14.951 14.665 1.00 98.44 292 ILE A C 1
ATOM 2253 O O . ILE A 1 292 ? 0.913 -15.416 15.680 1.00 98.44 292 ILE A O 1
ATOM 2257 N N . ASN A 1 293 ? 1.075 -14.211 13.789 1.00 97.31 293 ASN A N 1
ATOM 2258 C CA . ASN A 1 293 ? 2.488 -13.854 13.936 1.00 97.31 293 ASN A CA 1
ATOM 2259 C C . ASN A 1 293 ? 2.814 -12.536 13.202 1.00 97.31 293 ASN A C 1
ATOM 2261 O O . ASN A 1 293 ? 3.416 -12.565 12.123 1.00 97.31 293 ASN A O 1
ATOM 2265 N N . PRO A 1 294 ? 2.436 -11.366 13.748 1.00 95.88 294 PRO A N 1
ATOM 2266 C CA . PRO A 1 294 ? 2.802 -10.091 13.144 1.00 95.88 294 PRO A CA 1
ATOM 2267 C C . PRO A 1 294 ? 4.314 -9.859 13.283 1.00 95.88 294 PRO A C 1
ATOM 2269 O O . PRO A 1 294 ? 4.874 -9.973 14.374 1.00 95.88 294 PRO A O 1
ATOM 2272 N N . VAL A 1 295 ? 4.986 -9.506 12.184 1.00 94.25 295 VAL A N 1
ATOM 2273 C CA . VAL A 1 295 ? 6.433 -9.225 12.167 1.00 94.25 295 VAL A CA 1
ATOM 2274 C C . VAL A 1 295 ? 6.720 -7.844 11.583 1.00 94.25 295 VAL A C 1
ATOM 2276 O O . VAL A 1 295 ? 5.843 -7.168 11.050 1.00 94.25 295 VAL A O 1
ATOM 2279 N N . TRP A 1 296 ? 7.969 -7.406 11.684 1.00 91.44 296 TRP A N 1
ATOM 2280 C CA . TRP A 1 296 ? 8.439 -6.178 11.059 1.00 91.44 296 TRP A CA 1
ATOM 2281 C C . TRP A 1 296 ? 9.907 -6.335 10.657 1.00 91.44 296 TRP A C 1
ATOM 2283 O O . TRP A 1 296 ? 10.684 -6.919 11.414 1.00 91.44 296 TRP A O 1
ATOM 2293 N N . GLY A 1 297 ? 10.267 -5.875 9.452 1.00 86.50 297 GLY A N 1
ATOM 2294 C CA . GLY A 1 297 ? 11.603 -6.080 8.880 1.00 86.50 297 GLY A CA 1
ATOM 2295 C C . GLY A 1 297 ? 11.919 -7.548 8.572 1.00 86.50 297 GLY A C 1
ATOM 2296 O O . GLY A 1 297 ? 13.074 -7.962 8.629 1.00 86.50 297 GLY A O 1
ATOM 2297 N N . SER A 1 298 ? 10.889 -8.367 8.342 1.00 92.06 298 SER A N 1
ATOM 2298 C CA . SER A 1 298 ? 11.018 -9.800 8.075 1.00 92.06 298 SER A CA 1
ATOM 2299 C C . SER A 1 298 ? 9.904 -10.287 7.153 1.00 92.06 298 SER A C 1
ATOM 2301 O O . SER A 1 298 ? 8.786 -9.773 7.175 1.00 92.06 298 SER A O 1
ATOM 2303 N N . ASP A 1 299 ? 10.195 -11.331 6.386 1.00 92.69 299 ASP A N 1
ATOM 2304 C CA . ASP A 1 299 ? 9.272 -11.928 5.418 1.00 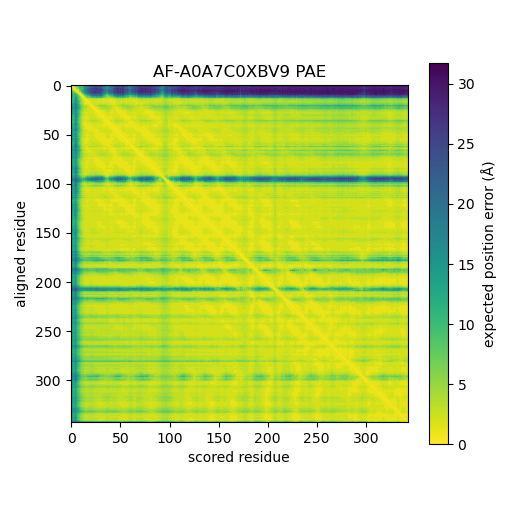92.69 299 ASP A CA 1
ATOM 2305 C C . ASP A 1 299 ? 8.410 -13.054 6.003 1.00 92.69 299 ASP A C 1
ATOM 2307 O O . ASP A 1 299 ? 7.637 -13.684 5.285 1.00 92.69 299 ASP A O 1
ATOM 2311 N N . LEU A 1 300 ? 8.549 -13.317 7.307 1.00 92.19 300 LEU A N 1
ATOM 2312 C CA . LEU A 1 300 ? 7.927 -14.441 8.021 1.00 92.19 300 LEU A CA 1
ATOM 2313 C C . LEU A 1 300 ? 6.594 -14.079 8.706 1.00 92.19 300 LEU A C 1
ATOM 2315 O O . LEU A 1 300 ? 6.176 -14.763 9.643 1.00 92.19 300 LEU A O 1
ATOM 2319 N N . GLY A 1 301 ? 5.970 -12.975 8.298 1.00 94.31 301 GLY A N 1
ATOM 2320 C CA . GLY A 1 301 ? 4.730 -12.481 8.893 1.00 94.31 301 GLY A CA 1
ATOM 2321 C C . GLY A 1 301 ? 3.540 -13.369 8.569 1.00 94.31 301 GLY A C 1
ATOM 2322 O O . GLY A 1 301 ? 3.352 -13.742 7.416 1.00 94.31 301 GLY A O 1
ATOM 2323 N N . ASP A 1 302 ? 2.724 -13.657 9.580 1.00 97.69 302 ASP A N 1
ATOM 2324 C CA . ASP A 1 302 ? 1.416 -14.290 9.428 1.00 97.69 302 ASP A CA 1
ATOM 2325 C C . ASP A 1 302 ? 0.344 -13.374 10.028 1.00 97.69 302 ASP A C 1
ATOM 2327 O O . ASP A 1 302 ? 0.238 -13.209 11.248 1.00 97.69 302 ASP A O 1
ATOM 2331 N N . TYR A 1 303 ? -0.421 -12.749 9.137 1.00 98.38 303 TYR A N 1
ATOM 2332 C CA . TYR A 1 303 ? -1.448 -11.760 9.457 1.00 98.38 303 TYR A CA 1
ATOM 2333 C C . TYR A 1 303 ? -2.865 -12.322 9.383 1.00 98.38 303 TYR A C 1
ATOM 2335 O O . TYR A 1 303 ? -3.829 -11.556 9.434 1.00 98.38 303 TYR A O 1
ATOM 2343 N N . HIS A 1 304 ? -3.010 -13.645 9.312 1.00 98.69 304 HIS A N 1
ATOM 2344 C CA . HIS A 1 304 ? -4.302 -14.268 9.547 1.00 98.69 304 HIS A CA 1
ATOM 2345 C C . HIS A 1 304 ? -4.788 -13.955 10.965 1.00 98.69 304 HIS A C 1
ATOM 2347 O O . HIS A 1 304 ? -4.001 -13.803 11.907 1.00 98.69 304 HIS A O 1
ATOM 2353 N N . LEU A 1 305 ? -6.106 -13.870 11.122 1.00 98.62 305 LEU A N 1
ATOM 2354 C CA . LEU A 1 305 ? -6.746 -13.608 12.405 1.00 98.62 305 LEU A CA 1
ATOM 2355 C C . LEU A 1 305 ? -6.779 -14.881 13.255 1.00 98.62 305 LEU A C 1
ATOM 2357 O O . LEU A 1 305 ? -7.135 -15.957 12.770 1.00 98.62 305 LEU A O 1
ATOM 2361 N N . HIS A 1 306 ? -6.464 -14.775 14.545 1.00 98.25 306 HIS A N 1
ATOM 2362 C CA . HIS A 1 306 ? -6.748 -15.832 15.516 1.00 98.25 306 HIS A CA 1
ATOM 2363 C C . HIS A 1 306 ? -8.278 -15.986 15.706 1.00 98.25 306 HIS A C 1
ATOM 2365 O O . HIS A 1 306 ? -9.000 -14.999 15.573 1.00 98.25 306 HIS A O 1
ATOM 2371 N N . PRO A 1 307 ? -8.822 -17.183 16.030 1.00 96.62 307 PRO A N 1
ATOM 2372 C CA . PRO A 1 307 ? -10.278 -17.373 16.139 1.00 96.62 307 PRO A CA 1
ATOM 2373 C C . PRO A 1 307 ? -10.990 -16.566 17.233 1.00 96.62 307 PRO A C 1
ATOM 2375 O O . PRO A 1 307 ? -12.213 -16.545 17.243 1.00 96.62 307 PRO A O 1
ATOM 2378 N N . ASP A 1 308 ? -10.263 -15.950 18.165 1.00 97.00 308 ASP A N 1
ATOM 2379 C CA . ASP A 1 308 ? -10.820 -15.049 19.186 1.00 97.00 308 ASP A CA 1
ATOM 2380 C C . ASP A 1 308 ? -10.626 -13.562 18.840 1.00 97.00 308 ASP A C 1
ATOM 2382 O O . ASP A 1 308 ? -10.860 -12.696 19.686 1.00 97.00 308 ASP A O 1
ATOM 2386 N N . SER A 1 309 ? -10.165 -13.265 17.622 1.00 98.62 309 SER A N 1
ATOM 2387 C CA . SER A 1 309 ? -9.970 -11.900 17.154 1.00 98.62 309 SER A CA 1
ATOM 2388 C C . SER A 1 309 ? -11.297 -11.137 17.127 1.00 98.62 309 SER A C 1
ATOM 2390 O O . SER A 1 309 ? -12.305 -11.676 16.668 1.00 98.62 309 SER A O 1
ATOM 2392 N N . PRO A 1 310 ? -11.311 -9.860 17.546 1.00 98.50 310 PRO A N 1
ATOM 2393 C CA . PRO A 1 310 ? -12.497 -9.016 17.437 1.00 98.50 310 PRO A CA 1
ATOM 2394 C C . PRO A 1 310 ? -12.819 -8.607 15.990 1.00 98.50 310 PRO A C 1
ATOM 2396 O O . PRO A 1 310 ? -13.850 -7.987 15.763 1.00 98.50 310 PRO A O 1
ATOM 2399 N N . ALA A 1 311 ? -11.940 -8.907 15.029 1.00 98.56 311 ALA A N 1
ATOM 2400 C CA . ALA A 1 311 ? -12.153 -8.627 13.611 1.00 98.56 311 ALA A CA 1
ATOM 2401 C C . ALA A 1 311 ? -12.916 -9.746 12.878 1.00 98.56 311 ALA A C 1
ATOM 2403 O O . ALA A 1 311 ? -13.354 -9.525 11.750 1.00 98.56 311 ALA A O 1
ATOM 2404 N N . VAL A 1 312 ? -13.079 -10.919 13.504 1.00 98.75 312 VAL A N 1
ATOM 2405 C CA . VAL A 1 312 ? -13.796 -12.062 12.917 1.00 98.75 312 VAL A CA 1
ATOM 2406 C C . VAL A 1 312 ? -15.306 -11.815 12.947 1.00 98.75 312 VAL A C 1
ATOM 2408 O O . VAL A 1 312 ? -15.832 -11.345 13.959 1.00 98.75 312 VAL A O 1
ATOM 2411 N N . ASP A 1 313 ? -15.996 -12.111 11.843 1.00 98.56 313 ASP A N 1
ATOM 2412 C CA . ASP A 1 313 ? -17.452 -12.009 11.657 1.00 98.56 313 ASP A CA 1
ATOM 2413 C C . ASP A 1 313 ? -18.050 -10.632 12.013 1.00 98.56 313 ASP A C 1
ATOM 2415 O O . ASP A 1 313 ? -19.234 -10.497 12.335 1.00 98.56 313 ASP A O 1
ATOM 2419 N N . SER A 1 314 ? -17.231 -9.581 11.975 1.00 98.25 314 SER A N 1
ATOM 2420 C CA . SER A 1 314 ? -17.590 -8.268 12.524 1.00 98.25 314 SER A CA 1
ATOM 2421 C C . SER A 1 314 ? -17.564 -7.141 11.490 1.00 98.25 314 SER A C 1
ATOM 2423 O O . SER A 1 314 ? -17.902 -6.010 11.828 1.00 98.25 314 SER A O 1
ATOM 2425 N N . GLY A 1 315 ? -17.182 -7.414 10.240 1.00 98.44 315 GLY A N 1
ATOM 2426 C CA . GLY A 1 315 ? -17.093 -6.407 9.184 1.00 98.44 315 GLY A CA 1
ATOM 2427 C C . GLY A 1 315 ? -18.442 -6.011 8.571 1.00 98.44 315 GLY A C 1
ATOM 2428 O O . GLY A 1 315 ? -19.477 -6.644 8.781 1.00 98.44 315 GLY A O 1
ATOM 2429 N N . ASN A 1 316 ? -18.427 -4.950 7.768 1.00 98.50 316 ASN A N 1
ATOM 2430 C CA . ASN A 1 316 ? -19.555 -4.529 6.946 1.00 98.50 316 ASN A CA 1
ATOM 2431 C C . ASN A 1 316 ? -19.481 -5.190 5.556 1.00 98.50 316 ASN A C 1
ATOM 2433 O O . ASN A 1 316 ? -18.544 -4.893 4.817 1.00 98.50 316 ASN A O 1
ATOM 2437 N N . PRO A 1 317 ? -20.455 -6.023 5.143 1.00 97.88 317 PRO A N 1
ATOM 2438 C CA . PRO A 1 317 ? -20.437 -6.672 3.830 1.00 97.88 317 PRO A CA 1
ATOM 2439 C C . PRO A 1 317 ? -20.643 -5.704 2.650 1.00 97.88 317 PRO A C 1
ATOM 2441 O O . PRO A 1 317 ? -20.408 -6.079 1.497 1.00 97.88 317 PRO A O 1
ATOM 2444 N N . ASP A 1 318 ? -21.093 -4.468 2.891 1.00 97.56 318 ASP A N 1
ATOM 2445 C CA . ASP A 1 318 ? -21.352 -3.497 1.832 1.00 97.56 318 ASP A CA 1
ATOM 2446 C C . ASP A 1 318 ? -20.064 -3.128 1.089 1.00 97.56 318 ASP A C 1
ATOM 2448 O O . ASP A 1 318 ? -19.168 -2.465 1.612 1.00 97.56 318 ASP A O 1
ATOM 2452 N N . GLY A 1 319 ? -19.998 -3.502 -0.187 1.00 95.88 319 GLY A N 1
ATOM 2453 C CA . GLY A 1 319 ? -18.845 -3.210 -1.038 1.00 95.88 319 GLY A CA 1
ATOM 2454 C C . GLY A 1 319 ? -17.596 -4.029 -0.713 1.00 95.88 319 GLY A C 1
ATOM 2455 O O . GLY A 1 319 ? -16.566 -3.773 -1.332 1.00 95.88 319 GLY A O 1
ATOM 2456 N N . SER A 1 320 ? -17.677 -5.005 0.199 1.00 97.44 320 SER A N 1
ATOM 2457 C CA . SER A 1 320 ? -16.588 -5.954 0.421 1.00 97.44 320 SER A CA 1
ATOM 2458 C C . SER A 1 320 ? -16.279 -6.763 -0.844 1.00 97.44 320 SER A C 1
ATOM 2460 O O . SER A 1 320 ? -17.201 -7.117 -1.594 1.00 97.44 320 SER A O 1
ATOM 2462 N N . PRO A 1 321 ? -14.997 -7.088 -1.081 1.00 97.69 321 PRO A N 1
ATOM 2463 C CA . PRO A 1 321 ? -14.604 -8.047 -2.104 1.00 97.69 321 PRO A CA 1
ATOM 2464 C C . PRO A 1 321 ? -15.243 -9.417 -1.869 1.00 97.69 321 PRO A C 1
ATOM 2466 O O . PRO A 1 321 ? -15.670 -9.761 -0.766 1.00 97.69 321 PRO A O 1
ATOM 2469 N N . LYS A 1 322 ? -15.319 -10.210 -2.941 1.00 98.12 322 LYS A N 1
ATOM 2470 C CA . LYS A 1 322 ? -15.938 -11.546 -2.912 1.00 98.12 322 LYS A CA 1
ATOM 2471 C C . LYS A 1 322 ? -15.053 -12.603 -2.264 1.00 98.12 322 LYS A C 1
ATOM 2473 O O . LYS A 1 322 ? -15.556 -13.663 -1.898 1.00 98.12 322 LYS A O 1
ATOM 2478 N N . ASP A 1 323 ? -13.766 -12.337 -2.183 1.00 98.50 323 ASP A N 1
ATOM 2479 C CA . ASP A 1 323 ? -12.732 -13.180 -1.618 1.00 98.50 323 ASP A CA 1
ATOM 2480 C C . ASP A 1 323 ? -11.771 -12.343 -0.762 1.00 98.50 323 ASP A C 1
ATOM 2482 O O . ASP A 1 323 ? -11.978 -11.141 -0.570 1.00 98.50 323 ASP A O 1
ATOM 2486 N N . ASP A 1 324 ? -10.790 -12.985 -0.148 1.00 98.69 324 ASP A N 1
ATOM 2487 C CA . ASP A 1 324 ? -9.727 -12.366 0.635 1.00 98.69 324 ASP A CA 1
ATOM 2488 C C . ASP A 1 324 ? -8.378 -12.442 -0.101 1.00 98.69 324 ASP A C 1
ATOM 2490 O O . ASP A 1 324 ? -8.308 -12.860 -1.255 1.00 98.69 324 ASP A O 1
ATOM 2494 N N . LEU A 1 325 ? -7.294 -12.034 0.558 1.00 98.69 325 LEU A N 1
ATOM 2495 C CA . LEU A 1 325 ? -5.940 -12.085 -0.001 1.00 98.69 325 LEU A CA 1
ATOM 2496 C C . LEU A 1 325 ? -5.443 -13.520 -0.292 1.00 98.69 325 LEU A C 1
ATOM 2498 O O . LEU A 1 325 ? -4.592 -13.697 -1.158 1.00 98.69 325 LEU A O 1
ATOM 2502 N N . ASP A 1 326 ? -5.999 -14.540 0.366 1.00 98.38 326 ASP A N 1
ATOM 2503 C CA . ASP A 1 326 ? -5.736 -15.963 0.096 1.00 98.38 326 ASP A CA 1
ATOM 2504 C C . ASP A 1 326 ? -6.702 -16.551 -0.961 1.00 98.38 326 ASP A C 1
ATOM 2506 O O . ASP A 1 326 ? -6.688 -17.757 -1.242 1.00 98.38 326 ASP A O 1
ATOM 2510 N N . HIS A 1 327 ? -7.548 -15.708 -1.562 1.00 98.19 327 HIS A N 1
ATOM 2511 C CA . HIS A 1 327 ? -8.638 -16.069 -2.471 1.00 98.19 327 HIS A CA 1
ATOM 2512 C C . HIS A 1 327 ? -9.683 -17.023 -1.864 1.00 98.19 327 HIS A C 1
ATOM 2514 O O . HIS A 1 327 ? -10.335 -17.812 -2.562 1.00 98.19 327 HIS A O 1
ATOM 2520 N N . LEU A 1 328 ? -9.873 -16.963 -0.548 1.00 98.19 328 LEU A N 1
ATOM 2521 C CA . LEU A 1 328 ? -10.976 -17.599 0.159 1.00 98.19 328 LEU A CA 1
ATOM 2522 C C . LEU A 1 328 ? -12.223 -16.722 0.052 1.00 98.19 328 LEU A C 1
ATOM 2524 O O . LEU A 1 328 ? -12.178 -15.522 0.285 1.00 98.19 328 LEU A O 1
ATOM 2528 N N . SER A 1 329 ? -13.364 -17.326 -0.287 1.00 98.00 329 SER A N 1
ATOM 2529 C CA . SER A 1 329 ? -14.627 -16.597 -0.449 1.00 98.00 329 SER A CA 1
ATOM 2530 C C . SER A 1 329 ? -15.078 -15.908 0.840 1.00 98.00 329 SER A C 1
ATOM 2532 O O . SER A 1 329 ? -15.082 -16.553 1.886 1.00 98.00 329 SER A O 1
ATOM 2534 N N . ARG A 1 330 ? -15.600 -14.685 0.734 1.00 97.81 330 ARG A N 1
ATOM 2535 C CA . ARG A 1 330 ? -16.273 -13.966 1.822 1.00 97.81 330 ARG A CA 1
ATOM 2536 C C . ARG A 1 3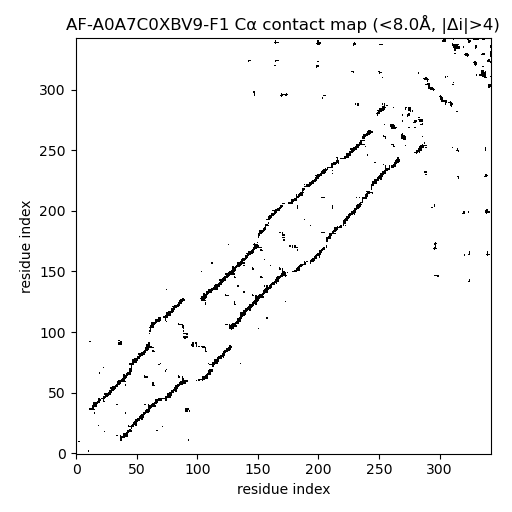30 ? -17.810 -14.016 1.682 1.00 97.81 330 ARG A C 1
ATOM 2538 O O . ARG A 1 330 ? -18.316 -13.904 0.560 1.00 97.81 330 ARG A O 1
ATOM 2545 N N . PRO A 1 331 ? -18.575 -14.116 2.785 1.00 97.75 331 PRO A N 1
ATOM 2546 C CA . PRO A 1 331 ? -18.107 -14.494 4.114 1.00 97.75 331 PRO A CA 1
ATOM 2547 C C . PRO A 1 331 ? -17.830 -16.005 4.216 1.00 97.75 331 PRO A C 1
ATOM 2549 O O . PRO A 1 331 ? -18.451 -16.801 3.499 1.00 97.75 331 PRO A O 1
ATOM 2552 N N . ARG A 1 332 ? -16.952 -16.417 5.134 1.00 95.25 332 ARG A N 1
ATOM 2553 C CA . ARG A 1 332 ? -16.796 -17.832 5.539 1.00 95.25 332 ARG A CA 1
ATOM 2554 C C . ARG A 1 332 ? -17.525 -18.179 6.833 1.00 95.25 332 ARG A C 1
ATOM 2556 O O . ARG A 1 332 ? -17.941 -19.332 6.990 1.00 95.25 332 ARG A O 1
ATOM 2563 N N . GLY A 1 333 ? -17.666 -17.213 7.734 1.00 94.88 333 GLY A N 1
ATOM 2564 C CA . GLY A 1 333 ? -18.403 -17.352 8.983 1.00 94.88 333 GLY A CA 1
ATOM 2565 C C . GLY A 1 333 ? -19.840 -16.838 8.886 1.00 94.88 333 GLY A C 1
ATOM 2566 O O . GLY A 1 333 ? -20.537 -17.042 7.888 1.00 94.88 333 GLY A O 1
ATOM 2567 N N . GLU A 1 334 ? -20.311 -16.216 9.963 1.00 97.00 334 GLU A N 1
ATOM 2568 C CA . GLU A 1 334 ? -21.627 -15.573 10.021 1.00 97.00 334 GLU A CA 1
ATOM 2569 C C . GLU A 1 334 ? -21.665 -14.249 9.240 1.00 97.00 334 GLU A C 1
ATOM 2571 O O . GLU A 1 334 ? -22.738 -13.841 8.784 1.00 97.00 334 GLU A O 1
ATOM 2576 N N . ASN A 1 335 ? -20.517 -13.591 9.062 1.00 98.19 335 ASN A N 1
ATOM 2577 C CA . ASN A 1 335 ? -20.374 -12.321 8.355 1.00 98.19 335 ASN A CA 1
ATOM 2578 C C . ASN A 1 335 ? -18.949 -12.181 7.779 1.00 98.19 335 ASN A C 1
ATOM 2580 O O . ASN A 1 335 ? -18.144 -13.093 7.906 1.00 98.19 335 ASN A O 1
ATOM 2584 N N . VAL A 1 336 ? -18.645 -11.082 7.082 1.00 98.56 336 VAL A N 1
ATOM 2585 C CA . VAL A 1 336 ? -17.289 -10.840 6.564 1.00 98.56 336 VAL A CA 1
ATOM 2586 C C . VAL A 1 336 ? -16.338 -10.470 7.700 1.00 98.56 336 VAL A C 1
ATOM 2588 O O . VAL A 1 336 ? -16.713 -9.733 8.620 1.00 98.56 336 VAL A O 1
ATOM 2591 N N . ASP A 1 337 ? -15.092 -10.915 7.604 1.00 98.81 337 ASP A N 1
ATOM 2592 C CA . ASP A 1 337 ? -14.034 -10.467 8.501 1.00 98.81 337 ASP A CA 1
ATOM 2593 C C . ASP A 1 337 ? -13.532 -9.075 8.100 1.00 98.81 337 ASP A C 1
ATOM 2595 O O . ASP A 1 337 ? -13.550 -8.675 6.929 1.00 98.81 337 ASP A O 1
ATOM 2599 N N . MET A 1 338 ? -13.045 -8.320 9.083 1.00 98.81 338 MET A N 1
ATOM 2600 C CA . MET A 1 338 ? -12.281 -7.104 8.813 1.00 98.81 338 MET A CA 1
ATOM 2601 C C . MET A 1 338 ? -10.840 -7.465 8.421 1.00 98.81 338 MET A C 1
ATOM 2603 O O . MET A 1 338 ? -10.263 -8.429 8.917 1.00 98.81 338 MET A O 1
ATOM 2607 N N . GLY A 1 339 ? -10.220 -6.647 7.574 1.00 98.75 339 GLY A N 1
ATOM 2608 C CA . GLY A 1 339 ? -8.844 -6.814 7.114 1.00 98.75 339 GLY A CA 1
ATOM 2609 C C . GLY A 1 339 ? -8.709 -7.650 5.842 1.00 98.75 339 GLY A C 1
ATOM 2610 O O . GLY A 1 339 ? -9.695 -8.021 5.204 1.00 98.75 339 GLY A O 1
ATOM 2611 N N . ALA A 1 340 ? -7.458 -7.914 5.465 1.00 98.69 340 ALA A N 1
ATOM 2612 C CA . ALA A 1 340 ? -7.081 -8.549 4.200 1.00 98.69 340 ALA A CA 1
ATOM 2613 C C . ALA A 1 340 ? -7.401 -10.048 4.110 1.00 98.69 340 ALA A C 1
ATOM 2615 O O . ALA A 1 340 ? -7.497 -10.559 3.001 1.00 98.69 340 ALA A O 1
ATOM 2616 N N . TYR A 1 341 ? -7.609 -10.726 5.240 1.00 98.69 341 TYR A N 1
ATOM 2617 C CA . TYR A 1 341 ? -7.858 -12.169 5.307 1.00 98.69 341 TYR A CA 1
ATOM 2618 C C . TYR A 1 341 ? -9.269 -12.465 5.828 1.00 98.69 341 TYR A C 1
ATOM 2620 O O . TYR A 1 341 ? -9.837 -11.665 6.573 1.00 98.69 341 TYR A O 1
ATOM 2628 N N . GLU A 1 342 ? -9.817 -13.604 5.425 1.00 97.81 342 GLU A N 1
ATOM 2629 C CA . GLU A 1 342 ? -11.088 -14.177 5.857 1.00 97.81 342 GLU A CA 1
ATOM 2630 C C . GLU A 1 342 ? -10.820 -15.526 6.535 1.00 97.81 342 GLU A C 1
ATOM 2632 O O . GLU A 1 342 ? -10.053 -16.363 6.046 1.00 97.81 342 GLU A O 1
ATOM 2637 N N . ARG A 1 343 ? -11.438 -15.744 7.692 1.00 92.19 343 ARG A N 1
ATOM 2638 C CA . ARG A 1 343 ? -11.141 -16.877 8.559 1.00 92.19 343 ARG A CA 1
ATOM 2639 C C . ARG A 1 343 ? -11.953 -18.135 8.285 1.00 92.19 343 ARG A C 1
ATOM 2641 O O . ARG A 1 343 ? -13.079 -18.120 7.756 1.00 92.19 343 ARG A O 1
#

Nearest PDB structures (foldseek):
  4ozz-assembly1_A  TM=5.888E-01  e=1.008E-01  Pseudomonas syringae pv. tomato str. DC3000
  6w4q-assembly2_D  TM=4.773E-01  e=1.155E-01  Kuttervirus CBA120
  3gq7-assembly1_A  TM=3.459E-01  e=2.080E-01  Salasvirus phi29

Radius of gyration: 20.03 Å; Cα contacts (8 Å, |Δi|>4): 1176; chains: 1; bounding box: 55×40×56 Å

Secondary structure (DSSP, 8-state):
-PPPTT--S----S-SEEE-SS-EEEEEEES-EEEEESSEEEEES-EEEEEEES-EEEEESSEEEEESPPSSSSEEEEEEES-EEE-TTSEETTEEGGG---SS--SEEEEEES--EEEES-EEE--SS-SEEEEETTEEEES-EEES-SS-SEEE-STTEEEES-EEE-TTTT--S--S--SEEE---SSTTEEEEEES-EEEE--SSS-SEEESSS--S-EEEEEES-EEEESSSPEEE-TTEEEEEES-BEE-TT-SEEEEETTEEEEHHHHHTTTTSTT-B-S---EEE--SSSS--EEEEPTT-TTTT-S--TT--SB-TT-PBSPSSSSPPSSS---

Mean predicted aligned error: 4.31 Å

pLDDT: mean 94.36, std 9.7, range [37.94, 99.0]

Sequence (343 aa):
THAPEGSCSSVFFRDGIEALGNPVEHVVIRKVKIHHLDEFGLNVADAFDLEIVDSTFTHCGFGGIGGPEGNEGGWRNVLISNCYMGYSGWYYQNGNEENNPYDRPDGIGIEPSDGPVEISDCLVEHNKGDGIDSKAMKTFVHHCIVRNNSCDGVKVWGTGSRIENTLIYGKGDGNPSPSPWGSIVIDQIGMNGATFTIINVTVHDPVNGTYPIYFGYDTEKQFSVLMRNTIILGDRNPVFVGEKVNFHLDHSPIYIPNSEVQLEYGGVTYTSEMIESGEIGDGNISRDPRFINPVWGSDLGDYHLHPDSPAVDSGNPDGSPKDDLDHLSRPRGENVDMGAYER

Solvent-accessible surface area (backbone atoms only — not comparable to full-atom values): 15763 Å² total; per-residue (Å²): 136,79,80,65,92,89,63,92,64,87,77,83,49,44,55,67,42,76,34,75,90,54,71,47,66,75,43,78,48,64,68,45,78,37,62,72,23,44,23,24,27,31,31,40,19,19,32,37,43,34,38,38,32,56,26,36,20,30,25,7,15,39,13,13,34,30,35,59,69,31,94,75,49,7,44,21,52,29,40,38,32,47,28,40,20,27,28,5,29,49,16,29,88,99,43,57,42,91,75,47,87,57,80,52,7,17,14,33,36,38,42,58,20,65,22,40,35,38,39,30,50,26,45,21,32,49,7,51,7,22,16,34,37,34,34,22,16,34,29,37,41,29,39,25,41,26,31,23,8,39,26,28,23,43,32,49,33,19,43,60,21,36,40,29,23,25,41,33,32,14,53,26,44,56,48,87,62,66,40,95,43,25,43,35,37,36,40,75,44,89,48,69,74,29,37,37,39,37,36,22,23,28,38,42,35,71,60,49,83,30,34,43,28,40,34,30,84,82,36,89,37,39,29,35,38,40,39,28,13,30,31,38,40,40,30,51,41,28,37,39,34,25,72,41,46,53,73,45,46,32,19,23,34,43,25,24,84,69,31,72,45,32,33,34,47,56,93,43,78,33,34,48,68,43,31,57,72,38,80,64,35,56,70,25,34,47,50,74,54,44,48,70,39,78,60,65,44,58,92,80,52,35,74,47,63,39,96,84,20,75,34,58,53,50,24,59,66,80,88,53,65,65,42,26,49,84,67,45,60,52,54,65,62,95,30,25,34,30,17,20,46,66,110